Protein AF-A0A260Z438-F1 (afdb_monomer_lite)

Foldseek 3Di:
DDDDPDPPPPPPDPCPVVVVVLVLLVLLLVLLVQLLCCVVVVVDDVQQLLCLLLLLFPDGPVNVVVQDVVLVVLLVVLVVVLVPQDPPVLVVLVVVLVVLVVVLVVLVVPQDDLPPPCPCLVVLVVVCVVVVPVVLVVVVVVLVVVLVVLVVVVVPDDPDDDDDPVVSVVVSVVSVVCVVVCPVSVVVVVVSCVVSVVNVCVVVSCPSVVSVVVSVVSVVPRDPPCVVVVVVSVVSLVVSLVSLLVCLSSLVSLLSRLVSQAQQQPHDGDRNPSSSNRLVSVVCNVVSLVDVVVCVVPPVVVSVVSCVVSVVVVVCSVVSVVVSVVCVCSHNPHPDDSVNSVVVSVVSVVSHDDPVNVVVVVD

InterPro domains:
  IPR003125 Domain of unknown function WSN [PF02206] (15-79)
  IPR003125 Domain of unknown function WSN [SM00453] (14-85)

Organism: NCBI:txid1503980

Structure (mmCIF, N/CA/C/O backbone):
data_AF-A0A260Z438-F1
#
_entry.id   AF-A0A260Z438-F1
#
loop_
_atom_site.group_PDB
_atom_site.id
_atom_site.type_symbol
_atom_site.label_atom_id
_atom_site.label_alt_id
_atom_site.label_comp_id
_atom_site.label_asym_id
_atom_site.label_entity_id
_atom_site.label_seq_id
_atom_site.pdbx_PDB_ins_code
_atom_site.Cartn_x
_atom_site.Cartn_y
_atom_site.Cartn_z
_atom_site.occupancy
_atom_site.B_iso_or_equiv
_atom_site.auth_seq_id
_atom_site.auth_comp_id
_atom_site.auth_asym_id
_atom_site.auth_atom_id
_atom_site.pdbx_PDB_model_num
ATOM 1 N N . MET A 1 1 ? -10.330 61.376 29.802 1.00 36.59 1 MET A N 1
ATOM 2 C CA . MET A 1 1 ? -11.311 60.267 29.749 1.00 36.59 1 MET A CA 1
ATOM 3 C C . MET A 1 1 ? -10.597 58.947 30.017 1.00 36.59 1 MET A C 1
ATOM 5 O O . MET A 1 1 ? -9.784 58.537 29.206 1.00 36.59 1 MET A O 1
ATOM 9 N N . LYS A 1 2 ? -10.836 58.311 31.172 1.00 37.03 2 LYS A N 1
ATOM 10 C CA . LYS A 1 2 ? -10.300 56.981 31.517 1.00 37.03 2 LYS A CA 1
ATOM 11 C C . LYS A 1 2 ? -11.482 56.011 31.579 1.00 37.03 2 LYS A C 1
ATOM 13 O O . LYS A 1 2 ? -12.265 56.057 32.524 1.00 37.03 2 LYS A O 1
ATOM 18 N N . GLN A 1 3 ? -11.647 55.183 30.550 1.00 38.94 3 GLN A N 1
ATOM 19 C CA . GLN A 1 3 ? -12.677 54.145 30.506 1.00 38.94 3 GLN A CA 1
ATOM 20 C C . GLN A 1 3 ? -12.307 53.030 31.498 1.00 38.94 3 GLN A C 1
ATOM 22 O O . GLN A 1 3 ? -11.334 52.303 31.310 1.00 38.94 3 GLN A O 1
ATOM 27 N N . ARG A 1 4 ? -13.072 52.905 32.590 1.00 40.38 4 ARG A N 1
ATOM 28 C CA . ARG A 1 4 ? -13.008 51.748 33.491 1.00 40.38 4 ARG A CA 1
ATOM 29 C C . ARG A 1 4 ? -13.753 50.583 32.840 1.00 40.38 4 ARG A C 1
ATOM 31 O O . ARG A 1 4 ? -14.980 50.557 32.837 1.00 40.38 4 ARG A O 1
ATOM 38 N N . SER A 1 5 ? -13.008 49.602 32.342 1.00 43.97 5 SER A N 1
ATOM 39 C CA . SER A 1 5 ? -13.537 48.271 32.033 1.00 43.97 5 SER A CA 1
ATOM 40 C C . SER A 1 5 ? -13.991 47.597 33.335 1.00 43.97 5 SER A C 1
ATOM 42 O O . SER A 1 5 ? -13.176 47.132 34.133 1.00 43.97 5 SER A O 1
ATOM 44 N N . ARG A 1 6 ? -15.305 47.576 33.589 1.00 46.03 6 ARG A N 1
ATOM 45 C CA . ARG A 1 6 ? -15.911 46.681 34.582 1.00 46.03 6 ARG A CA 1
ATOM 46 C C . ARG A 1 6 ? -15.969 45.284 33.964 1.00 46.03 6 ARG A C 1
ATOM 48 O O . ARG A 1 6 ? -16.905 44.961 33.240 1.00 46.03 6 ARG A O 1
ATOM 55 N N . ARG A 1 7 ? -14.982 44.439 34.272 1.00 43.47 7 ARG A N 1
ATOM 56 C CA . ARG A 1 7 ? -15.131 42.986 34.117 1.00 43.47 7 ARG A CA 1
ATOM 57 C C . ARG A 1 7 ? -16.231 42.522 35.071 1.00 43.47 7 ARG A C 1
ATOM 59 O O . ARG A 1 7 ? -16.011 42.432 36.275 1.00 43.47 7 ARG A O 1
ATOM 66 N N . ILE A 1 8 ? -17.412 42.235 34.532 1.00 45.62 8 ILE A N 1
ATOM 67 C CA . ILE A 1 8 ? -18.439 41.464 35.233 1.00 45.62 8 ILE A CA 1
ATOM 68 C C . ILE A 1 8 ? -17.865 40.056 35.428 1.00 45.62 8 ILE A C 1
ATOM 70 O O . ILE A 1 8 ? -17.784 39.275 34.479 1.00 45.62 8 ILE A O 1
ATOM 74 N N . ARG A 1 9 ? -17.416 39.736 36.647 1.00 43.00 9 ARG A N 1
ATOM 75 C CA . ARG A 1 9 ? -17.180 38.346 37.054 1.00 43.00 9 ARG A CA 1
ATOM 76 C C . ARG A 1 9 ? -18.545 37.663 37.113 1.00 43.00 9 ARG A C 1
ATOM 78 O O . ARG A 1 9 ? -19.358 37.990 37.972 1.00 43.00 9 ARG A O 1
ATOM 85 N N . ARG A 1 10 ? -18.806 36.738 36.189 1.00 43.25 10 ARG A N 1
ATOM 86 C CA . ARG A 1 10 ? -19.895 35.770 36.344 1.00 43.25 10 ARG A CA 1
ATOM 87 C C . ARG A 1 10 ? -19.451 34.798 37.438 1.00 43.25 10 ARG A C 1
ATOM 89 O O . ARG A 1 10 ? -18.628 33.930 37.171 1.00 43.25 10 ARG A O 1
ATOM 96 N N . ASN A 1 11 ? -19.938 34.978 38.663 1.00 48.59 11 ASN A N 1
ATOM 97 C CA . ASN A 1 11 ? -19.876 33.925 39.672 1.00 48.59 11 ASN A CA 1
ATOM 98 C C . ASN A 1 11 ? -20.822 32.816 39.198 1.00 48.59 11 ASN A C 1
ATOM 100 O O . ASN A 1 11 ? -22.033 32.920 39.381 1.00 48.59 11 ASN A O 1
ATOM 104 N N . ALA A 1 12 ? -20.293 31.791 38.527 1.00 50.38 12 ALA A N 1
ATOM 105 C CA . ALA A 1 12 ? -20.995 30.515 38.491 1.00 50.38 12 ALA A CA 1
ATOM 106 C C . ALA A 1 12 ? -21.162 30.073 39.955 1.00 50.38 12 ALA A C 1
ATOM 108 O O . ALA A 1 12 ? -20.198 30.196 40.711 1.00 50.38 12 ALA A O 1
ATOM 109 N N . PRO A 1 13 ? -22.356 29.655 40.398 1.00 58.34 13 PRO A N 1
ATOM 110 C CA . PRO A 1 13 ? -22.528 29.256 41.784 1.00 58.34 13 PRO A CA 1
ATOM 111 C C . PRO A 1 13 ? -21.622 28.049 42.069 1.00 58.34 13 PRO A C 1
ATOM 113 O O . PRO A 1 13 ? -21.517 27.146 41.237 1.00 58.34 13 PRO A O 1
ATOM 116 N N . ASP A 1 14 ? -20.969 28.034 43.236 1.00 63.38 14 ASP A N 1
ATOM 117 C CA . ASP A 1 14 ? -19.954 27.035 43.631 1.00 63.38 14 ASP A CA 1
ATOM 118 C C . ASP A 1 14 ? -20.475 25.576 43.621 1.00 63.38 14 ASP A C 1
ATOM 120 O O . ASP A 1 14 ? -19.714 24.620 43.753 1.00 63.38 14 ASP A O 1
ATOM 124 N N . ASN A 1 15 ? -21.783 25.381 43.428 1.00 76.75 15 ASN A N 1
ATOM 125 C CA . ASN A 1 15 ? -22.466 24.094 43.331 1.00 76.75 15 ASN A CA 1
ATOM 126 C C . ASN A 1 15 ? -22.802 23.645 41.893 1.00 76.75 15 ASN A C 1
ATOM 128 O O . ASN A 1 15 ? -23.333 22.550 41.724 1.00 76.75 15 ASN A O 1
ATOM 132 N N . LEU A 1 16 ? -22.514 24.438 40.854 1.00 83.69 16 LEU A N 1
ATOM 133 C CA . LEU A 1 16 ? -22.858 24.070 39.475 1.00 83.69 16 LEU A CA 1
ATOM 134 C C . LEU A 1 16 ? -22.144 22.786 39.038 1.00 83.69 16 LEU A C 1
ATOM 136 O O . LEU A 1 16 ? -22.764 21.914 38.433 1.00 83.69 16 LEU A O 1
ATOM 140 N N . GLN A 1 17 ? -20.864 22.646 39.394 1.00 83.75 17 GLN A N 1
ATOM 141 C CA . GLN A 1 17 ? -20.086 21.451 39.074 1.00 83.75 17 GLN A CA 1
ATOM 142 C C . GLN A 1 17 ? -20.661 20.209 39.762 1.00 83.75 17 GLN A C 1
ATOM 144 O O . GLN A 1 17 ? -20.855 19.187 39.118 1.00 83.75 17 GLN A O 1
ATOM 149 N N . SER A 1 18 ? -21.026 20.308 41.044 1.00 82.88 18 SER A N 1
ATOM 150 C CA . SER A 1 18 ? -21.587 19.167 41.776 1.00 82.88 18 SER A CA 1
ATOM 151 C C . SER A 1 18 ? -22.979 18.769 41.277 1.00 82.88 18 SER A C 1
ATOM 153 O O . SER A 1 18 ? -23.313 17.584 41.260 1.00 82.88 18 SER A O 1
ATOM 155 N N . LEU A 1 19 ? -23.791 19.731 40.828 1.00 85.06 19 LEU A N 1
ATOM 156 C CA . LEU A 1 19 ? -25.063 19.456 40.157 1.00 85.06 19 LEU A CA 1
ATOM 157 C C . LEU A 1 19 ? -24.854 18.782 38.797 1.00 85.06 19 LEU A C 1
ATOM 159 O O . LEU A 1 19 ? -25.579 17.841 38.465 1.00 85.06 19 LEU A O 1
ATOM 163 N N . LEU A 1 20 ? -23.857 19.230 38.031 1.00 87.50 20 LEU A N 1
ATOM 164 C CA . LEU A 1 20 ? -23.494 18.630 36.752 1.00 87.50 20 LEU A CA 1
ATOM 165 C C . LEU A 1 20 ? -23.012 17.186 36.937 1.00 87.50 20 LEU A C 1
ATOM 167 O O . LEU A 1 20 ? -23.539 16.285 36.290 1.00 87.50 20 LEU A O 1
ATOM 171 N N . ASP A 1 21 ? -22.092 16.950 37.872 1.00 85.44 21 ASP A N 1
ATOM 172 C CA . ASP A 1 21 ? -21.537 15.624 38.161 1.00 85.44 21 ASP A CA 1
ATOM 173 C C . ASP A 1 21 ? -22.636 14.637 38.585 1.00 85.44 21 ASP A C 1
ATOM 175 O O . ASP A 1 21 ? -22.705 13.515 38.075 1.00 85.44 21 ASP A O 1
ATOM 179 N N . ARG A 1 22 ? -23.566 15.076 39.448 1.00 85.62 22 ARG A N 1
ATOM 180 C CA . ARG A 1 22 ? -24.738 14.277 39.849 1.00 85.62 22 ARG A CA 1
ATOM 181 C C . ARG A 1 22 ? -25.675 13.988 38.683 1.00 85.62 22 ARG A C 1
ATOM 183 O O . ARG A 1 22 ? -26.178 12.873 38.573 1.00 85.62 22 ARG A O 1
ATOM 190 N N . SER A 1 23 ? -25.902 14.964 37.807 1.00 87.81 23 SER A N 1
ATOM 191 C CA . SER A 1 23 ? -26.748 14.782 36.622 1.00 87.81 23 SER A CA 1
ATOM 192 C C . SER A 1 23 ? -26.128 13.779 35.644 1.00 87.81 23 SER A C 1
ATOM 194 O O . SER A 1 23 ? -26.830 12.916 35.122 1.00 87.81 23 SER A O 1
ATOM 196 N N . ILE A 1 24 ? -24.804 13.827 35.457 1.00 88.25 24 ILE A N 1
ATOM 197 C CA . ILE A 1 24 ? -24.048 12.870 34.634 1.00 88.25 24 ILE A CA 1
ATOM 198 C C . ILE A 1 24 ? -24.103 11.457 35.237 1.00 88.25 24 ILE A C 1
ATOM 200 O O . ILE A 1 24 ? -24.271 10.483 34.504 1.00 88.25 24 ILE A O 1
ATOM 204 N N . ALA A 1 25 ? -23.969 11.323 36.560 1.00 89.44 25 ALA A N 1
ATOM 205 C CA . ALA A 1 25 ? -24.129 10.042 37.254 1.00 89.44 25 ALA A CA 1
ATOM 206 C C . ALA A 1 25 ? -25.551 9.480 37.089 1.00 89.44 25 ALA A C 1
ATOM 208 O O . ALA A 1 25 ? -25.732 8.323 36.716 1.00 89.44 25 ALA A O 1
ATOM 209 N N . PHE A 1 26 ? -26.575 10.316 37.271 1.00 89.25 26 PHE A N 1
ATOM 210 C CA . PHE A 1 26 ? -27.967 9.905 37.100 1.00 89.25 26 PHE A CA 1
ATOM 211 C C . PHE A 1 26 ? -28.276 9.473 35.660 1.00 89.25 26 PHE A C 1
ATOM 213 O O . PHE A 1 26 ? -28.941 8.458 35.446 1.00 89.25 26 PHE A O 1
ATOM 220 N N . ALA A 1 27 ? -27.738 10.187 34.667 1.00 90.25 27 ALA A N 1
ATOM 221 C CA . ALA A 1 27 ? -27.847 9.807 33.264 1.00 90.25 27 ALA A CA 1
ATOM 222 C C . ALA A 1 27 ? -27.220 8.429 32.998 1.00 90.25 27 ALA A C 1
ATOM 224 O O . ALA A 1 27 ? -27.856 7.592 32.354 1.00 90.25 27 ALA A O 1
ATOM 225 N N . ARG A 1 28 ? -26.022 8.150 33.533 1.00 93.00 28 ARG A N 1
ATOM 226 C CA . ARG A 1 28 ? -25.383 6.826 33.422 1.00 93.00 28 ARG A CA 1
ATOM 227 C C . ARG A 1 28 ? -26.231 5.729 34.065 1.00 93.00 28 ARG A C 1
ATOM 229 O O . ARG A 1 28 ? -26.414 4.683 33.449 1.00 93.00 28 ARG A O 1
ATOM 236 N N . ILE A 1 29 ? -26.829 5.986 35.230 1.00 93.00 29 ILE A N 1
ATOM 237 C CA . ILE A 1 29 ? -27.741 5.041 35.896 1.00 93.00 29 ILE A CA 1
ATOM 238 C C . ILE A 1 29 ? -28.975 4.740 35.034 1.00 93.00 29 ILE A C 1
ATOM 240 O O . ILE A 1 29 ? -29.276 3.569 34.803 1.00 93.00 29 ILE A O 1
ATOM 244 N N . ILE A 1 30 ? -29.669 5.765 34.522 1.00 92.12 30 ILE A N 1
ATOM 245 C CA . ILE A 1 30 ? -30.842 5.576 33.647 1.00 92.12 30 ILE A CA 1
ATOM 246 C C . ILE A 1 30 ? -30.464 4.771 32.401 1.00 92.12 30 ILE A C 1
ATOM 248 O O . ILE A 1 30 ? -31.185 3.850 32.019 1.00 92.12 30 ILE A O 1
ATOM 252 N N . ASN A 1 31 ? -29.320 5.076 31.789 1.00 93.25 31 ASN A N 1
ATOM 253 C CA . ASN A 1 31 ? -28.844 4.343 30.619 1.00 93.25 31 ASN A CA 1
ATOM 254 C C . ASN A 1 31 ? -28.464 2.896 30.955 1.00 93.25 31 ASN A C 1
ATOM 256 O O . ASN A 1 31 ? -28.747 2.008 30.159 1.00 93.25 31 ASN A O 1
ATOM 260 N N . GLY A 1 32 ? -27.915 2.627 32.143 1.00 93.62 32 GLY A N 1
ATOM 261 C CA . GLY A 1 32 ? -27.684 1.264 32.629 1.00 93.62 32 GLY A CA 1
ATOM 262 C C . GLY A 1 32 ? -28.979 0.462 32.770 1.00 93.62 32 GLY A C 1
ATOM 263 O O . GLY A 1 32 ? -29.038 -0.692 32.348 1.00 93.62 32 GLY A O 1
ATOM 264 N N . VAL A 1 33 ? -30.040 1.088 33.291 1.00 93.69 33 VAL A N 1
ATOM 265 C CA . VAL A 1 33 ? -31.380 0.480 33.367 1.00 93.69 33 VAL A CA 1
ATOM 266 C C . VAL A 1 33 ? -31.954 0.223 31.979 1.00 93.69 33 VAL A C 1
ATOM 268 O O . VAL A 1 33 ? -32.439 -0.878 31.725 1.00 93.69 33 VAL A O 1
ATOM 271 N N . SER A 1 34 ? -31.879 1.208 31.080 1.00 94.06 34 SER A N 1
ATOM 272 C CA . SER A 1 34 ? -32.363 1.077 29.701 1.00 94.06 34 SER A CA 1
ATOM 273 C C . SER A 1 34 ? -31.650 -0.056 28.969 1.00 94.06 34 SER A C 1
ATOM 275 O O . SER A 1 34 ? -32.306 -0.925 28.398 1.00 94.06 34 SER A O 1
ATOM 277 N N . LEU A 1 35 ? -30.318 -0.091 29.0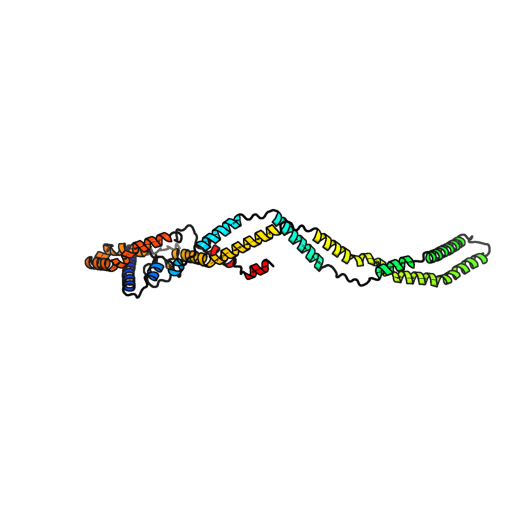50 1.00 94.69 35 LEU A N 1
ATOM 278 C CA . LEU A 1 35 ? -29.499 -1.112 28.412 1.00 94.69 35 LEU A CA 1
ATOM 279 C C . LEU A 1 35 ? -29.840 -2.505 28.946 1.00 94.69 35 LEU A C 1
ATOM 281 O O . LEU A 1 35 ? -30.078 -3.418 28.162 1.00 94.69 35 LEU A O 1
ATOM 285 N N . GLN A 1 36 ? -29.938 -2.677 30.267 1.00 93.81 36 GLN A N 1
ATOM 286 C CA . GLN A 1 36 ? -30.303 -3.978 30.817 1.00 93.81 36 GLN A CA 1
ATOM 287 C C . GLN A 1 36 ? -31.728 -4.397 30.437 1.00 93.81 36 GLN A C 1
ATOM 289 O O . GLN A 1 36 ? -31.943 -5.552 30.080 1.00 93.81 36 GLN A O 1
ATOM 294 N N . SER A 1 37 ? -32.695 -3.481 30.513 1.00 93.50 37 SER A N 1
ATOM 295 C CA . SER A 1 37 ? -34.079 -3.752 30.112 1.00 93.50 37 SER A CA 1
ATOM 296 C C . SER A 1 37 ? -34.148 -4.192 28.648 1.00 93.50 37 SER A C 1
ATOM 298 O O . SER A 1 37 ? -34.792 -5.188 28.328 1.00 93.50 37 SER A O 1
ATOM 300 N N . GLY A 1 38 ? -33.413 -3.505 27.770 1.00 93.69 38 GLY A N 1
ATOM 301 C CA . GLY A 1 38 ? -33.328 -3.841 26.355 1.00 93.69 38 GLY A CA 1
ATOM 302 C C . GLY A 1 38 ? -32.681 -5.200 26.089 1.00 93.69 38 GLY A C 1
ATOM 303 O O . GLY A 1 38 ? -33.182 -5.966 25.267 1.00 93.69 38 GLY A O 1
ATOM 304 N N . LEU A 1 39 ? -31.608 -5.532 26.815 1.00 93.19 39 LEU A N 1
ATOM 305 C CA . LEU A 1 39 ? -30.931 -6.829 26.707 1.00 93.19 39 LEU A CA 1
ATOM 306 C C . LEU A 1 39 ? -31.813 -7.980 27.215 1.00 93.19 39 LEU A C 1
ATOM 308 O O . LEU A 1 39 ? -31.944 -8.994 26.537 1.00 93.19 39 LEU A O 1
ATOM 312 N N . LEU A 1 40 ? -32.449 -7.825 28.382 1.00 91.62 40 LEU A N 1
ATOM 313 C CA . LEU A 1 40 ? -33.338 -8.845 28.954 1.00 91.62 40 LEU A CA 1
ATOM 314 C C . LEU A 1 40 ? -34.624 -9.018 28.138 1.00 91.62 40 LEU A C 1
ATOM 316 O O . LEU A 1 40 ? -35.132 -10.129 28.021 1.00 91.62 40 LEU A O 1
ATOM 320 N N . GLY A 1 41 ? -35.144 -7.927 27.573 1.00 91.00 41 GLY A N 1
ATOM 321 C CA . GLY A 1 41 ? -36.317 -7.935 26.704 1.00 91.00 41 GLY A CA 1
ATOM 322 C C . GLY A 1 41 ? -36.031 -8.375 25.266 1.00 91.00 41 GLY A C 1
ATOM 323 O O . GLY A 1 41 ? -36.964 -8.463 24.474 1.00 91.00 41 GLY A O 1
ATOM 324 N N . GLY A 1 42 ? -34.765 -8.614 24.903 1.00 89.88 42 GLY A N 1
ATOM 325 C CA . GLY A 1 42 ? -34.353 -9.017 23.555 1.00 89.88 42 GLY A CA 1
ATOM 326 C C . GLY A 1 42 ? -34.474 -7.924 22.486 1.00 89.88 42 GLY A C 1
ATOM 327 O O . GLY A 1 42 ? -34.237 -8.194 21.311 1.00 89.88 42 GLY A O 1
ATOM 328 N N . THR A 1 43 ? -34.817 -6.688 22.861 1.00 93.38 43 THR A N 1
ATOM 329 C CA . THR A 1 43 ? -34.870 -5.556 21.921 1.00 93.38 43 THR A CA 1
ATOM 330 C C . THR A 1 43 ? -33.477 -5.038 21.577 1.00 93.38 43 THR A C 1
ATOM 332 O O . THR A 1 43 ? -33.312 -4.359 20.569 1.00 93.38 43 THR A O 1
ATOM 335 N N . HIS A 1 44 ? -32.476 -5.339 22.410 1.00 93.06 44 HIS A N 1
ATOM 336 C CA . HIS A 1 44 ? -31.073 -4.991 22.199 1.00 93.06 44 HIS A CA 1
ATOM 337 C C . HIS A 1 44 ? -30.249 -6.272 22.060 1.00 93.06 44 HIS A C 1
ATOM 339 O O . HIS A 1 44 ? -30.359 -7.186 22.877 1.00 93.06 44 HIS A O 1
ATOM 345 N N . LYS A 1 45 ? -29.387 -6.329 21.044 1.00 93.06 45 LYS A N 1
ATOM 346 C CA . LYS A 1 45 ? -28.437 -7.432 20.862 1.00 93.06 45 LYS A CA 1
ATOM 347 C C . LYS A 1 45 ? -27.196 -7.204 21.721 1.00 93.06 45 LYS A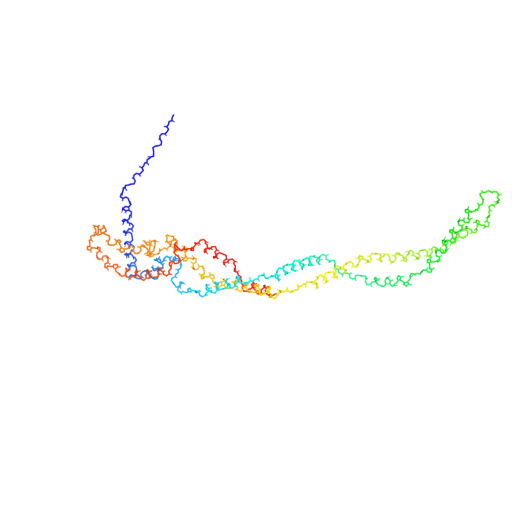 C 1
ATOM 349 O O . LYS A 1 45 ? -26.644 -6.102 21.731 1.00 93.06 45 LYS A O 1
ATOM 354 N N . ILE A 1 46 ? -26.731 -8.246 22.411 1.00 91.31 46 ILE A N 1
ATOM 355 C CA . ILE A 1 46 ? -25.547 -8.152 23.276 1.00 91.31 46 ILE A CA 1
ATOM 356 C C . ILE A 1 46 ? -24.289 -7.809 22.474 1.00 91.31 46 ILE A C 1
ATOM 358 O O . ILE A 1 46 ? -23.446 -7.059 22.956 1.00 91.31 46 ILE A O 1
ATOM 362 N N . GLU A 1 47 ? -24.187 -8.280 21.230 1.00 91.69 47 GLU A N 1
ATOM 363 C CA . GLU A 1 47 ? -23.052 -7.998 20.350 1.00 91.69 47 GLU A CA 1
ATOM 364 C C . GLU A 1 47 ? -22.949 -6.504 20.031 1.00 91.69 47 GLU A C 1
ATOM 366 O O . GLU A 1 47 ? -21.849 -5.957 20.038 1.00 91.69 47 GLU A O 1
ATOM 371 N N . VAL A 1 48 ? -24.090 -5.836 19.815 1.00 93.38 48 VAL A N 1
ATOM 372 C CA . VAL A 1 48 ? -24.153 -4.387 19.556 1.00 93.38 48 VAL A CA 1
ATOM 373 C C . VAL A 1 48 ? -23.770 -3.611 20.815 1.00 93.38 48 VAL A C 1
ATOM 375 O O . VAL A 1 48 ? -22.938 -2.710 20.756 1.00 93.38 48 VAL A O 1
ATOM 378 N N . ALA A 1 49 ? -24.292 -4.013 21.978 1.00 93.62 49 ALA A N 1
ATOM 379 C CA . ALA A 1 49 ? -23.926 -3.394 23.250 1.00 93.62 49 ALA A CA 1
ATOM 380 C C . ALA A 1 49 ? -22.420 -3.505 23.537 1.00 93.62 49 ALA A C 1
ATOM 382 O O . ALA A 1 49 ? -21.782 -2.518 23.896 1.00 93.62 49 ALA A O 1
ATOM 383 N N . VAL A 1 50 ? -21.829 -4.687 23.339 1.00 93.44 50 VAL A N 1
ATOM 384 C CA . VAL A 1 50 ? -20.387 -4.906 23.524 1.00 93.44 50 VAL A CA 1
ATOM 385 C C . VAL A 1 50 ? -19.574 -4.093 22.512 1.00 93.44 50 VAL A C 1
ATOM 387 O O . VAL A 1 50 ? -18.616 -3.434 22.906 1.00 93.44 50 VAL A O 1
ATOM 390 N N . GLN A 1 51 ? -19.967 -4.075 21.236 1.00 93.56 51 GLN A N 1
ATOM 391 C CA . GLN A 1 51 ? -19.319 -3.278 20.187 1.00 93.56 51 GLN A CA 1
ATOM 392 C C . GLN A 1 51 ? -19.280 -1.781 20.535 1.00 93.56 51 GLN A C 1
ATOM 394 O O . GLN A 1 51 ? -18.241 -1.128 20.385 1.00 93.56 51 GLN A O 1
ATOM 399 N N . GLU A 1 52 ? -20.396 -1.231 21.015 1.00 94.62 52 GLU A N 1
ATOM 400 C CA . GLU A 1 52 ? -20.485 0.175 21.405 1.00 94.62 52 GLU A CA 1
ATOM 401 C C . GLU A 1 52 ? -19.692 0.471 22.681 1.00 94.62 52 GLU A C 1
ATOM 403 O O . GLU A 1 52 ? -18.969 1.469 22.731 1.00 94.62 52 GLU A O 1
ATOM 408 N N . LEU A 1 53 ? -19.759 -0.399 23.697 1.00 94.00 53 LEU A N 1
ATOM 409 C CA . LEU A 1 53 ? -18.957 -0.258 24.918 1.00 94.00 53 LEU A CA 1
ATOM 410 C C . LEU A 1 53 ? -17.453 -0.285 24.619 1.00 94.00 53 LEU A C 1
ATOM 412 O O . LEU A 1 53 ? -16.696 0.478 25.220 1.00 94.00 53 LEU A O 1
ATOM 416 N N . LEU A 1 54 ? -17.022 -1.114 23.666 1.00 93.31 54 LEU A N 1
ATOM 417 C CA . LEU A 1 54 ? -15.637 -1.196 23.197 1.00 93.31 54 LEU A CA 1
ATOM 418 C C . LEU A 1 54 ? -15.257 -0.087 22.203 1.00 93.31 54 LEU A C 1
ATOM 420 O O . LEU A 1 54 ? -14.112 -0.038 21.752 1.00 93.31 54 LEU A O 1
ATOM 424 N N . ASN A 1 55 ? -16.170 0.828 21.874 1.00 93.50 55 ASN A N 1
ATOM 425 C CA . ASN A 1 55 ? -15.928 1.938 20.954 1.00 93.50 55 ASN A CA 1
ATOM 426 C C . ASN A 1 55 ? -15.402 1.477 19.577 1.00 93.50 55 ASN A C 1
ATOM 428 O O . ASN A 1 55 ? -14.452 2.054 19.044 1.00 93.50 55 ASN A O 1
ATOM 432 N N . PHE A 1 56 ? -16.006 0.445 18.979 1.00 92.88 56 PHE A N 1
ATOM 433 C CA . PHE A 1 56 ? -15.650 -0.035 17.627 1.00 92.88 56 PHE A CA 1
ATOM 434 C C . PHE A 1 56 ? -16.298 0.773 16.492 1.00 92.88 56 PHE A C 1
ATOM 436 O O . PHE A 1 56 ? -15.882 0.697 15.336 1.00 92.88 56 PHE A O 1
ATOM 443 N N . GLY A 1 57 ? -17.315 1.574 16.809 1.00 91.50 57 GLY A N 1
ATOM 444 C CA . GLY A 1 57 ? -17.973 2.453 15.849 1.00 91.50 57 GLY A CA 1
ATOM 445 C C . GLY A 1 57 ? -18.724 1.653 14.809 1.00 91.50 57 GLY A C 1
ATOM 446 O O . GLY A 1 57 ? -19.545 0.811 15.153 1.00 91.50 57 GLY A O 1
ATOM 447 N N . SER A 1 58 ? -18.428 1.903 13.536 1.00 91.12 58 SER A N 1
ATOM 448 C CA . SER A 1 58 ? -19.077 1.205 12.428 1.00 91.12 58 SER A CA 1
ATOM 449 C C . SER A 1 58 ? -18.559 -0.219 12.194 1.00 91.12 58 SER A C 1
ATOM 451 O O . SER A 1 58 ? -19.068 -0.884 11.296 1.00 91.12 58 SER A O 1
ATOM 453 N N . ILE A 1 59 ? -17.544 -0.684 12.932 1.00 92.44 59 ILE A N 1
ATOM 454 C CA . ILE A 1 59 ? -17.010 -2.046 12.790 1.00 92.44 59 ILE A CA 1
ATOM 455 C C . ILE A 1 59 ? -17.842 -3.011 13.621 1.00 92.44 59 ILE A C 1
ATOM 457 O O . ILE A 1 59 ? -17.937 -2.860 14.840 1.00 92.44 59 ILE A O 1
ATOM 461 N N . LYS A 1 60 ? -18.391 -4.036 12.970 1.00 91.56 60 LYS A N 1
ATOM 462 C CA . LYS A 1 60 ? -19.184 -5.069 13.632 1.00 91.56 60 LYS A CA 1
ATOM 463 C C . LYS A 1 60 ? -18.299 -6.137 14.263 1.00 91.56 60 LYS A C 1
ATOM 465 O O . LYS A 1 60 ? -17.236 -6.474 13.748 1.00 91.56 60 LYS A O 1
ATOM 470 N N . LEU A 1 61 ? -18.782 -6.753 15.340 1.00 89.19 61 LEU A N 1
ATOM 471 C CA . LEU A 1 61 ? -18.067 -7.836 16.027 1.00 89.19 61 LEU A CA 1
ATOM 472 C C . LEU A 1 61 ? -17.648 -8.999 15.093 1.00 89.19 61 LEU A C 1
ATOM 474 O O . LEU A 1 61 ? -16.504 -9.437 15.196 1.00 89.19 61 LEU A O 1
ATOM 478 N N . PRO A 1 62 ? -18.488 -9.466 14.141 1.00 90.44 62 PRO A N 1
ATOM 479 C CA . PRO A 1 62 ? -18.081 -10.495 13.182 1.00 90.44 62 PRO A CA 1
ATOM 480 C C . PRO A 1 62 ? -16.938 -10.071 12.251 1.00 90.44 62 PRO A C 1
ATOM 482 O O . PRO A 1 62 ? -16.143 -10.920 11.865 1.00 90.44 62 PRO A O 1
ATOM 485 N N . GLU A 1 63 ? -16.820 -8.781 11.915 1.00 91.69 63 GLU A N 1
ATOM 486 C CA . GLU A 1 63 ? -15.689 -8.271 11.123 1.00 91.69 63 GLU A CA 1
ATOM 487 C C . GLU A 1 63 ? -14.385 -8.392 11.921 1.00 91.69 63 GLU A C 1
ATOM 489 O O . GLU A 1 63 ? -13.379 -8.847 11.388 1.00 91.69 63 GLU A O 1
ATOM 494 N N . VAL A 1 64 ? -14.422 -8.072 13.220 1.00 90.25 64 VAL A N 1
ATOM 495 C CA . VAL A 1 64 ? -13.265 -8.223 14.119 1.00 90.25 64 VAL A CA 1
ATOM 496 C C . VAL A 1 64 ? -12.870 -9.692 14.278 1.00 90.25 64 VAL A C 1
ATOM 498 O O . VAL A 1 64 ? -11.687 -10.013 14.279 1.00 90.25 64 VAL A O 1
ATOM 501 N N . VAL A 1 65 ? -13.848 -10.597 14.385 1.00 89.12 65 VAL A N 1
ATOM 502 C CA . VAL A 1 65 ? -13.596 -12.049 14.451 1.00 89.12 65 VAL A CA 1
ATOM 503 C C . VAL A 1 65 ? -13.012 -12.577 13.138 1.00 89.12 65 VAL A C 1
ATOM 505 O O . VAL A 1 65 ? -12.155 -13.454 13.161 1.00 89.12 65 VAL A O 1
ATOM 508 N N . GLY A 1 66 ? -13.453 -12.039 12.000 1.00 91.19 66 GLY A N 1
ATOM 509 C CA . GLY A 1 66 ? -12.957 -12.394 10.669 1.00 91.19 66 GLY A CA 1
ATOM 510 C C . GLY A 1 66 ? -11.629 -11.738 10.282 1.00 91.19 66 GLY A C 1
ATOM 511 O O . GLY A 1 66 ? -11.194 -11.906 9.144 1.00 91.19 66 GLY A O 1
ATOM 512 N N . PHE A 1 67 ? -10.996 -10.985 11.185 1.00 91.31 67 PHE A N 1
ATOM 513 C CA . PHE A 1 67 ? -9.749 -10.282 10.911 1.00 91.31 67 PHE A CA 1
ATOM 514 C C . PHE A 1 67 ? -8.603 -11.254 10.584 1.00 91.31 67 PHE A C 1
ATOM 516 O O . PHE A 1 67 ? -8.282 -12.156 11.360 1.00 91.31 67 PHE A O 1
ATOM 523 N N . LYS A 1 68 ? -7.944 -11.033 9.444 1.00 93.50 68 LYS A N 1
ATOM 524 C CA . LYS A 1 68 ? -6.868 -11.886 8.923 1.00 93.50 68 LYS A CA 1
ATOM 525 C C . LYS A 1 68 ? -5.495 -11.327 9.284 1.00 93.50 68 LYS A C 1
ATOM 527 O O . LYS A 1 68 ? -4.868 -10.595 8.518 1.00 93.50 68 LYS A O 1
ATOM 532 N N . ALA A 1 69 ? -5.028 -11.647 10.488 1.00 89.44 69 ALA A N 1
ATOM 533 C CA . ALA A 1 69 ? -3.737 -11.167 10.987 1.00 89.44 69 ALA A CA 1
ATOM 534 C C . ALA A 1 69 ? -2.548 -11.607 10.110 1.00 89.44 69 ALA A C 1
ATOM 536 O O . ALA A 1 69 ? -1.574 -10.867 9.974 1.00 89.44 69 ALA A O 1
ATOM 537 N N . ASP A 1 70 ? -2.658 -12.772 9.473 1.00 92.75 70 ASP A N 1
ATOM 538 C CA . ASP A 1 70 ? -1.679 -13.338 8.546 1.00 92.75 70 ASP A CA 1
ATOM 539 C C . ASP A 1 70 ? -1.359 -12.398 7.378 1.00 92.75 70 ASP A C 1
ATOM 541 O O . ASP A 1 70 ? -0.192 -12.266 7.014 1.00 92.75 70 ASP A O 1
ATOM 545 N N . LYS A 1 71 ? -2.341 -11.656 6.859 1.00 91.31 71 LYS A N 1
ATOM 546 C CA . LYS A 1 71 ? -2.117 -10.668 5.793 1.00 91.31 71 LYS A CA 1
ATOM 547 C C . LYS A 1 71 ? -1.277 -9.474 6.249 1.00 91.31 71 LYS A C 1
ATOM 549 O O . LYS A 1 71 ? -0.413 -8.995 5.512 1.00 91.31 71 LYS A O 1
ATOM 554 N N . ILE A 1 72 ? -1.478 -8.996 7.478 1.00 89.50 72 ILE A N 1
ATOM 555 C CA . ILE A 1 72 ? -0.647 -7.922 8.047 1.00 89.50 72 ILE A CA 1
ATOM 556 C C . ILE A 1 72 ? 0.774 -8.431 8.304 1.00 89.50 72 ILE A C 1
ATOM 558 O O . ILE A 1 72 ? 1.744 -7.738 8.000 1.00 89.50 72 ILE A O 1
ATOM 562 N N . THR A 1 73 ? 0.915 -9.660 8.807 1.00 90.81 73 THR A N 1
ATOM 563 C CA . THR A 1 73 ? 2.222 -10.303 8.995 1.00 90.81 73 THR A CA 1
ATOM 564 C C . THR A 1 73 ? 2.949 -10.523 7.666 1.00 90.81 73 THR A C 1
ATOM 566 O O . THR A 1 73 ? 4.155 -10.273 7.586 1.00 90.81 73 THR A O 1
ATOM 569 N N . ALA A 1 74 ? 2.234 -10.936 6.618 1.00 91.69 74 ALA A N 1
ATOM 570 C CA . ALA A 1 74 ? 2.775 -11.092 5.273 1.00 91.69 74 ALA A CA 1
ATOM 571 C C . ALA A 1 74 ? 3.274 -9.752 4.724 1.00 91.69 74 ALA A C 1
ATOM 573 O O . ALA A 1 74 ? 4.413 -9.672 4.269 1.00 91.69 74 ALA A O 1
ATOM 574 N N . LEU A 1 75 ? 2.484 -8.681 4.860 1.00 89.19 75 LEU A N 1
ATOM 575 C CA . LEU A 1 75 ? 2.886 -7.338 4.442 1.00 89.19 75 LEU A CA 1
ATOM 576 C C . LEU A 1 75 ? 4.115 -6.833 5.206 1.00 89.19 75 LEU A C 1
ATOM 578 O O . LEU A 1 75 ? 5.068 -6.358 4.593 1.00 89.19 75 LEU A O 1
ATOM 582 N N . ALA A 1 76 ? 4.140 -6.973 6.532 1.00 88.19 76 ALA A N 1
ATOM 583 C CA . ALA A 1 76 ? 5.295 -6.577 7.337 1.00 88.19 76 ALA A CA 1
ATOM 584 C C . ALA A 1 76 ? 6.567 -7.349 6.932 1.00 88.19 76 ALA A C 1
ATOM 586 O O . ALA A 1 76 ? 7.659 -6.773 6.853 1.00 88.19 76 ALA A O 1
ATOM 587 N N . SER A 1 77 ? 6.423 -8.642 6.631 1.00 89.88 77 SER A N 1
ATOM 588 C CA . SER A 1 77 ? 7.515 -9.492 6.147 1.00 89.88 77 SER A CA 1
ATOM 589 C C . SER A 1 77 ? 7.990 -9.066 4.758 1.00 89.88 77 SER A C 1
ATOM 591 O O . SER A 1 77 ? 9.195 -8.924 4.554 1.00 89.88 77 SER A O 1
ATOM 593 N N . ALA A 1 78 ? 7.063 -8.786 3.837 1.00 87.44 78 ALA A N 1
ATOM 594 C CA . ALA A 1 78 ? 7.361 -8.313 2.488 1.00 87.44 78 ALA A CA 1
ATOM 595 C C . ALA A 1 78 ? 8.084 -6.957 2.514 1.00 87.44 78 ALA A C 1
ATOM 597 O O . ALA A 1 78 ? 9.129 -6.819 1.888 1.00 87.44 78 ALA A O 1
ATOM 598 N N . LEU A 1 79 ? 7.621 -5.992 3.318 1.00 85.00 79 LEU A N 1
ATOM 599 C CA . LEU A 1 79 ? 8.290 -4.694 3.504 1.00 85.00 79 LEU A CA 1
ATOM 600 C C . LEU A 1 79 ? 9.708 -4.849 4.079 1.00 85.00 79 LEU A C 1
ATOM 602 O O . LEU A 1 79 ? 10.652 -4.191 3.636 1.00 85.00 79 LEU A O 1
ATOM 606 N N . THR A 1 80 ? 9.880 -5.743 5.056 1.00 84.50 80 THR A N 1
ATOM 607 C CA . THR A 1 80 ? 11.194 -6.024 5.660 1.00 84.50 80 THR A CA 1
ATOM 608 C C . THR A 1 80 ? 12.136 -6.713 4.673 1.00 84.50 80 THR A C 1
ATOM 610 O O . THR A 1 80 ? 13.341 -6.448 4.680 1.00 84.50 80 THR A O 1
ATOM 613 N N . GLY A 1 81 ? 11.598 -7.589 3.823 1.00 82.38 81 GLY A N 1
ATOM 614 C CA . GLY A 1 81 ? 12.318 -8.218 2.721 1.00 82.38 81 GLY A CA 1
ATOM 615 C C . GLY A 1 81 ? 12.742 -7.197 1.671 1.00 82.38 81 GLY A C 1
ATOM 616 O O . GLY A 1 81 ? 13.921 -7.134 1.335 1.00 82.38 81 GLY A O 1
ATOM 617 N N . PHE A 1 82 ? 11.821 -6.328 1.250 1.00 79.69 82 PHE A N 1
ATOM 618 C CA . PHE A 1 82 ? 12.065 -5.306 0.234 1.00 79.69 82 PHE A CA 1
ATOM 619 C C . PHE A 1 82 ? 13.158 -4.310 0.647 1.00 79.69 82 PHE A C 1
ATOM 621 O O . PHE A 1 82 ? 13.988 -3.920 -0.165 1.00 79.69 82 PHE A O 1
ATOM 628 N N . LYS A 1 83 ? 13.268 -3.973 1.940 1.00 73.12 83 LYS A N 1
ATOM 629 C CA . LYS A 1 83 ? 14.366 -3.133 2.462 1.00 73.12 83 LYS A CA 1
ATOM 630 C C . LYS A 1 83 ? 15.768 -3.708 2.187 1.00 73.12 83 LYS A C 1
ATOM 632 O O . LYS A 1 83 ? 16.754 -2.975 2.230 1.00 73.12 83 LYS A O 1
ATOM 637 N N . LYS A 1 84 ? 15.883 -5.021 1.969 1.00 70.12 84 LYS A N 1
ATOM 638 C CA . LYS A 1 84 ? 17.158 -5.699 1.689 1.00 70.12 84 LYS A CA 1
ATOM 639 C C . LYS A 1 84 ? 17.523 -5.688 0.206 1.00 70.12 84 LYS A C 1
ATOM 641 O O . LYS A 1 84 ? 18.648 -6.068 -0.115 1.00 70.12 84 LYS A O 1
ATOM 646 N N . VAL A 1 85 ? 16.609 -5.267 -0.668 1.00 68.75 85 VAL A N 1
ATOM 647 C CA . VAL A 1 85 ? 16.868 -5.112 -2.099 1.00 68.75 85 VAL A CA 1
ATOM 648 C C . VAL A 1 85 ? 17.878 -3.990 -2.267 1.00 68.75 85 VAL A C 1
ATOM 650 O O . VAL A 1 85 ? 17.623 -2.839 -1.917 1.00 68.75 85 VAL A O 1
ATOM 653 N N . LYS A 1 86 ? 19.073 -4.346 -2.735 1.00 62.72 86 LYS A N 1
ATOM 654 C CA . LYS A 1 86 ? 20.123 -3.382 -3.045 1.00 62.72 86 LYS A CA 1
ATOM 655 C C . LYS A 1 86 ? 20.031 -3.047 -4.523 1.00 62.72 86 LYS A C 1
ATOM 657 O O . LYS A 1 86 ? 20.174 -3.931 -5.360 1.00 62.72 86 LYS A O 1
ATOM 662 N N . THR A 1 87 ? 19.872 -1.771 -4.838 1.00 61.28 87 THR A N 1
ATOM 663 C CA . THR A 1 87 ? 20.206 -1.250 -6.162 1.00 61.28 87 THR A CA 1
ATOM 664 C C . THR A 1 87 ? 21.731 -1.236 -6.263 1.00 61.28 87 THR A C 1
ATOM 666 O O . THR A 1 87 ? 22.390 -0.362 -5.700 1.00 61.28 87 THR A O 1
ATOM 669 N N . GLY A 1 88 ? 22.311 -2.281 -6.854 1.00 62.72 88 GLY A N 1
ATOM 670 C CA . GLY A 1 88 ? 23.741 -2.310 -7.163 1.00 62.72 88 GLY A CA 1
ATOM 671 C C . GLY A 1 88 ? 24.088 -1.325 -8.283 1.00 62.72 88 GLY A C 1
ATOM 672 O O . GLY A 1 88 ? 23.193 -0.814 -8.955 1.00 62.72 88 GLY A O 1
ATOM 673 N N . ASN A 1 89 ? 25.386 -1.111 -8.523 1.00 62.47 89 ASN A N 1
ATOM 674 C CA . ASN A 1 89 ? 25.888 -0.282 -9.634 1.00 62.47 89 ASN A CA 1
ATOM 675 C C . ASN A 1 89 ? 25.310 -0.713 -10.999 1.00 62.47 89 ASN A C 1
ATOM 677 O O . ASN A 1 89 ? 25.126 0.108 -11.886 1.00 62.47 89 ASN A O 1
ATOM 681 N N . GLU A 1 90 ? 24.950 -1.991 -11.125 1.00 65.94 90 GLU A N 1
ATOM 682 C CA . GLU A 1 90 ? 24.286 -2.582 -12.289 1.00 65.94 90 GLU A CA 1
ATOM 683 C C . GLU A 1 90 ? 22.965 -1.883 -12.655 1.00 65.94 90 GLU A C 1
ATOM 685 O O . GLU A 1 90 ? 22.649 -1.779 -13.832 1.00 65.94 90 GLU A O 1
ATOM 690 N N . VAL A 1 91 ? 22.206 -1.366 -11.679 1.00 65.31 91 VAL A N 1
ATOM 691 C CA . VAL A 1 91 ? 20.951 -0.634 -11.942 1.00 65.31 91 VAL A CA 1
ATOM 692 C C . VAL A 1 91 ? 21.239 0.773 -12.479 1.00 65.31 91 VAL A C 1
ATOM 694 O O . VAL A 1 91 ? 20.577 1.222 -13.410 1.00 65.31 91 VAL A O 1
ATOM 697 N N . GLU A 1 92 ? 22.263 1.451 -11.955 1.00 68.81 92 GLU A N 1
ATOM 698 C CA . GLU A 1 92 ? 22.677 2.783 -12.425 1.00 68.81 92 GLU A CA 1
ATOM 699 C C . GLU A 1 92 ? 23.246 2.727 -13.854 1.00 68.81 92 GLU A C 1
ATOM 701 O O . GLU A 1 92 ? 22.962 3.588 -14.690 1.00 68.81 92 GLU A O 1
ATOM 706 N N . ASP A 1 93 ? 24.019 1.684 -14.161 1.00 70.25 93 ASP A N 1
ATOM 707 C CA . ASP A 1 93 ? 24.536 1.440 -15.509 1.00 70.25 93 ASP A CA 1
ATOM 708 C C . ASP A 1 93 ? 23.400 1.176 -16.515 1.00 70.25 93 ASP A C 1
ATOM 710 O O . ASP A 1 93 ? 23.500 1.555 -17.684 1.00 70.25 93 ASP A O 1
ATOM 714 N N . GLN A 1 94 ? 22.275 0.617 -16.061 1.00 71.12 94 GLN A N 1
ATOM 715 C CA . GLN A 1 94 ? 21.087 0.433 -16.893 1.00 71.12 94 GLN A CA 1
ATOM 716 C C . GLN A 1 94 ? 20.255 1.686 -17.089 1.00 71.12 94 GLN A C 1
ATOM 718 O O . GLN A 1 94 ? 19.777 1.917 -18.197 1.00 71.12 94 GLN A O 1
ATOM 723 N N . GLU A 1 95 ? 20.101 2.523 -16.066 1.00 72.19 95 GLU A N 1
ATOM 724 C CA . GLU A 1 95 ? 19.486 3.840 -16.246 1.00 72.19 95 GLU A CA 1
ATOM 725 C C . GLU A 1 95 ? 20.251 4.644 -17.308 1.00 72.19 95 GLU A C 1
ATOM 727 O O . GLU A 1 95 ? 19.643 5.233 -18.206 1.00 72.19 95 GLU A O 1
ATOM 732 N N . LYS A 1 96 ? 21.590 4.582 -17.286 1.00 76.56 96 LYS A N 1
ATOM 733 C CA . LYS A 1 96 ? 22.446 5.176 -18.325 1.00 76.56 96 LYS A CA 1
ATOM 734 C C . LYS A 1 96 ? 22.222 4.531 -19.695 1.00 76.56 96 LYS A C 1
ATOM 736 O O . LYS A 1 96 ? 22.058 5.261 -20.672 1.00 76.56 96 LYS A O 1
ATOM 741 N N . MET A 1 97 ? 22.136 3.200 -19.770 1.00 78.94 97 MET A N 1
ATOM 742 C CA . MET A 1 97 ? 21.827 2.482 -21.014 1.00 78.94 97 MET A CA 1
ATOM 743 C C . MET A 1 97 ? 20.475 2.911 -21.607 1.00 78.94 97 MET A C 1
ATOM 745 O O . MET A 1 97 ? 20.392 3.157 -22.807 1.00 78.94 97 MET A O 1
ATOM 749 N N . PHE A 1 98 ? 19.415 3.044 -20.801 1.00 77.44 98 PHE A N 1
ATOM 750 C CA . PHE A 1 98 ? 18.107 3.503 -21.285 1.00 77.44 98 PHE A CA 1
ATOM 751 C C . PHE A 1 98 ? 18.153 4.943 -21.804 1.00 77.44 98 PHE A C 1
ATOM 753 O O . PHE A 1 98 ? 17.520 5.255 -22.814 1.00 77.44 98 PHE A O 1
ATOM 760 N N . VAL A 1 99 ? 18.931 5.817 -21.159 1.00 83.00 99 VAL A N 1
ATOM 761 C CA . VAL A 1 99 ? 19.170 7.182 -21.649 1.00 83.00 99 VAL A CA 1
ATOM 762 C C . VAL A 1 99 ? 19.904 7.167 -22.993 1.00 83.00 99 VAL A C 1
ATOM 764 O O . VAL A 1 99 ? 19.537 7.923 -23.892 1.00 83.00 99 VAL A O 1
ATOM 767 N N . GLU A 1 100 ? 20.914 6.313 -23.164 1.00 81.94 100 GLU A N 1
ATOM 768 C CA . GLU A 1 100 ? 21.624 6.158 -24.441 1.00 81.94 100 GLU A CA 1
ATOM 769 C C . GLU A 1 100 ? 20.724 5.576 -25.536 1.00 81.94 100 GLU A C 1
ATOM 771 O O . GLU A 1 100 ? 20.688 6.108 -26.645 1.00 81.94 100 GLU A O 1
ATOM 776 N N . LEU A 1 101 ? 19.925 4.555 -25.221 1.00 82.38 101 LEU A N 1
ATOM 777 C CA . LEU A 1 101 ? 18.957 3.975 -26.150 1.00 82.38 101 LEU A CA 1
ATOM 778 C C . LEU A 1 101 ? 17.909 5.003 -26.591 1.00 82.38 101 LEU A C 1
ATOM 780 O O . LEU A 1 101 ? 17.548 5.049 -27.769 1.00 82.38 101 LEU A O 1
ATOM 784 N N . LYS A 1 102 ? 17.448 5.860 -25.672 1.00 82.94 102 LYS A N 1
ATOM 785 C CA . LYS A 1 102 ? 16.534 6.958 -25.995 1.00 82.94 102 LYS A CA 1
ATOM 786 C C . LYS A 1 102 ? 17.166 7.930 -26.992 1.00 82.94 102 LYS A C 1
ATOM 788 O O . LYS A 1 102 ? 16.539 8.219 -28.004 1.00 82.94 102 LYS A O 1
ATOM 793 N N . LYS A 1 103 ? 18.418 8.349 -26.772 1.00 84.19 103 LYS A N 1
ATOM 794 C CA . LYS A 1 103 ? 19.150 9.207 -27.724 1.00 84.19 103 LYS A CA 1
ATOM 795 C C . LYS A 1 103 ? 19.282 8.551 -29.098 1.00 84.19 103 LYS A C 1
ATOM 797 O O . LYS A 1 103 ? 19.005 9.183 -30.107 1.00 84.19 103 LYS A O 1
ATOM 802 N N . ILE A 1 104 ? 19.648 7.267 -29.141 1.00 83.88 104 ILE A N 1
ATOM 803 C CA . ILE A 1 104 ? 19.732 6.502 -30.395 1.00 83.88 104 ILE A CA 1
ATOM 804 C C . ILE A 1 104 ? 18.370 6.463 -31.100 1.00 83.88 104 ILE A C 1
ATOM 806 O O . ILE A 1 104 ? 18.316 6.536 -32.325 1.00 83.88 104 ILE A O 1
ATOM 810 N N . THR A 1 105 ? 17.275 6.332 -30.350 1.00 79.44 105 THR A N 1
ATOM 811 C CA . THR A 1 105 ? 15.910 6.302 -30.895 1.00 79.44 105 THR A CA 1
ATOM 812 C C . THR A 1 105 ? 15.528 7.655 -31.490 1.00 79.44 105 THR A C 1
ATOM 814 O O . THR A 1 105 ? 15.126 7.701 -32.646 1.00 79.44 105 THR A O 1
ATOM 817 N N . GLU A 1 106 ? 15.761 8.749 -30.763 1.00 83.12 106 GLU A N 1
ATOM 818 C CA . GLU A 1 106 ? 15.536 10.122 -31.242 1.00 83.12 106 GLU A CA 1
ATOM 819 C C . GLU A 1 106 ? 16.359 10.423 -32.509 1.00 83.12 106 GLU A C 1
ATOM 821 O O . GLU A 1 106 ? 15.845 10.966 -33.485 1.00 83.12 106 GLU A O 1
ATOM 826 N N . GLU A 1 107 ? 17.628 10.003 -32.547 1.00 79.38 107 GLU A N 1
ATOM 827 C CA . GLU A 1 107 ? 18.476 10.130 -33.740 1.00 79.38 107 GLU A CA 1
ATOM 828 C C . GLU A 1 107 ? 18.006 9.242 -34.905 1.00 79.38 107 GLU A C 1
ATOM 830 O O . GLU A 1 107 ? 18.218 9.590 -36.066 1.00 79.38 107 GLU A O 1
ATOM 835 N N . SER A 1 108 ? 17.366 8.103 -34.615 1.00 75.38 108 SER A N 1
ATOM 836 C CA . SER A 1 108 ? 16.803 7.210 -35.636 1.00 75.38 108 SER A CA 1
ATOM 837 C C . SER A 1 108 ? 15.529 7.785 -36.261 1.00 75.38 108 SER A C 1
ATOM 839 O O . SER A 1 108 ? 15.301 7.578 -37.446 1.00 75.38 108 SER A O 1
ATOM 841 N N . GLU A 1 109 ? 14.706 8.503 -35.493 1.00 74.19 109 GLU A N 1
ATOM 842 C CA . GLU A 1 109 ? 13.486 9.160 -35.990 1.00 74.19 109 GLU A CA 1
ATOM 843 C C . GLU A 1 109 ? 13.795 10.295 -36.975 1.00 74.19 109 GLU A C 1
ATOM 845 O O . GLU A 1 109 ? 13.030 10.534 -37.907 1.00 74.19 109 GLU A O 1
ATOM 850 N N . GLY A 1 110 ? 14.929 10.977 -36.784 1.00 66.00 110 GLY A N 1
ATOM 851 C CA . GLY A 1 110 ? 15.429 12.006 -37.696 1.00 66.00 110 GLY A CA 1
ATOM 852 C C . GLY A 1 110 ? 16.246 11.471 -38.877 1.00 66.00 110 GLY A C 1
ATOM 853 O O . GLY A 1 110 ? 16.659 12.262 -39.724 1.00 66.00 110 GLY A O 1
ATOM 854 N N . ALA A 1 111 ? 16.518 10.164 -38.940 1.00 66.62 111 ALA A N 1
ATOM 855 C CA . ALA A 1 111 ? 17.269 9.582 -40.043 1.00 66.62 111 ALA A CA 1
ATOM 856 C C . ALA A 1 111 ? 16.386 9.498 -41.296 1.00 66.62 111 ALA A C 1
ATOM 858 O O . ALA A 1 111 ? 15.310 8.899 -41.281 1.00 66.62 111 ALA A O 1
ATOM 859 N N . GLU A 1 112 ? 16.851 10.096 -42.392 1.00 66.12 112 GLU A N 1
ATOM 860 C CA . GLU A 1 112 ? 16.171 10.010 -43.682 1.00 66.12 112 GLU A CA 1
ATOM 861 C C . GLU A 1 112 ? 16.043 8.548 -44.136 1.00 66.12 112 GLU A C 1
ATOM 863 O O . GLU A 1 112 ? 16.935 7.720 -43.919 1.00 66.12 112 GLU A O 1
ATOM 868 N N . SER A 1 113 ? 14.909 8.226 -44.766 1.00 63.41 113 SER A N 1
ATOM 869 C CA . SER A 1 113 ? 14.682 6.913 -45.368 1.00 63.41 113 SER A CA 1
ATOM 870 C C . SER A 1 113 ? 15.789 6.601 -46.377 1.00 63.41 113 SER A C 1
ATOM 872 O O . SER A 1 113 ? 16.190 7.469 -47.152 1.00 63.41 113 SER A O 1
ATOM 874 N N . LEU A 1 114 ? 16.265 5.352 -46.387 1.00 62.50 114 LEU A N 1
ATOM 875 C CA . LEU A 1 114 ? 17.134 4.852 -47.450 1.00 62.50 114 LEU A CA 1
ATOM 876 C C . LEU A 1 114 ? 16.326 4.744 -48.743 1.00 62.50 114 LEU A C 1
ATOM 878 O O . LEU A 1 114 ? 15.823 3.671 -49.077 1.00 62.50 114 LEU A O 1
ATOM 882 N N . ASP A 1 115 ? 16.204 5.844 -49.475 1.00 57.91 115 ASP A N 1
ATOM 883 C CA . ASP A 1 115 ? 15.765 5.768 -50.856 1.00 57.91 115 ASP A CA 1
ATOM 884 C C . ASP A 1 115 ? 16.945 5.292 -51.709 1.00 57.91 115 ASP A C 1
ATOM 886 O O . ASP A 1 115 ? 17.914 6.010 -51.961 1.00 57.91 115 ASP A O 1
ATOM 890 N N . ILE A 1 116 ? 16.889 4.028 -52.120 1.00 54.59 116 ILE A N 1
ATOM 891 C CA . ILE A 1 116 ? 17.852 3.416 -53.040 1.00 54.59 116 ILE A CA 1
ATOM 892 C C . ILE A 1 116 ? 17.450 3.824 -54.464 1.00 54.59 116 ILE A C 1
ATOM 894 O O . ILE A 1 116 ? 17.231 2.976 -55.327 1.00 54.59 116 ILE A O 1
ATOM 898 N N . SER A 1 117 ? 17.263 5.117 -54.729 1.00 52.94 117 SER A N 1
ATOM 899 C CA . SER A 1 117 ? 16.717 5.530 -56.024 1.00 52.94 117 SER A CA 1
ATOM 900 C C . SER A 1 117 ? 17.727 5.423 -57.162 1.00 52.94 117 SER A C 1
ATOM 902 O O . SER A 1 117 ? 17.317 5.244 -58.304 1.00 52.94 117 SER A O 1
ATOM 904 N N . ASN A 1 118 ? 19.037 5.405 -56.892 1.00 55.25 118 ASN A N 1
ATOM 905 C CA . ASN A 1 118 ? 20.039 5.453 -57.961 1.00 55.25 118 ASN A CA 1
ATOM 906 C C . ASN A 1 118 ? 21.055 4.307 -57.890 1.00 55.25 118 ASN A C 1
ATOM 908 O O . ASN A 1 118 ? 22.264 4.531 -57.822 1.00 55.25 118 ASN A O 1
ATOM 912 N N . GLY A 1 119 ? 20.584 3.059 -58.014 1.00 56.94 119 GLY A N 1
ATOM 913 C CA . GLY A 1 119 ? 21.442 1.898 -58.321 1.00 56.94 119 GLY A CA 1
ATOM 914 C C . GLY A 1 119 ? 22.313 2.071 -59.582 1.00 56.94 119 GLY A C 1
ATOM 915 O O . GLY A 1 119 ? 23.171 1.236 -59.858 1.00 56.94 119 GLY A O 1
ATOM 916 N N . THR A 1 120 ? 22.126 3.169 -60.319 1.00 66.00 120 THR A N 1
ATOM 917 C CA . THR A 1 120 ? 22.960 3.611 -61.432 1.00 66.00 120 THR A CA 1
ATOM 918 C C . THR A 1 120 ? 24.297 4.216 -61.004 1.00 66.00 120 THR A C 1
ATOM 920 O O . THR A 1 120 ? 25.192 4.264 -61.829 1.00 66.00 120 THR A O 1
ATOM 923 N N . TYR A 1 121 ? 24.511 4.628 -59.745 1.00 73.50 121 TYR A N 1
ATOM 924 C CA . TYR A 1 121 ? 25.771 5.287 -59.358 1.00 73.50 121 TYR A CA 1
ATOM 925 C C . TYR A 1 121 ? 27.007 4.436 -59.671 1.00 73.50 121 TYR A C 1
ATOM 927 O O . TYR A 1 121 ? 27.944 4.905 -60.311 1.00 73.50 121 TYR A O 1
ATOM 935 N N . PHE A 1 122 ? 27.011 3.168 -59.249 1.00 76.19 122 PHE A N 1
ATOM 936 C CA . PHE A 1 122 ? 28.155 2.291 -59.499 1.00 76.19 122 PHE A CA 1
ATOM 937 C C . PHE A 1 122 ? 28.353 2.033 -60.997 1.00 76.19 122 PHE A C 1
ATOM 939 O O . PHE A 1 122 ? 29.494 1.944 -61.443 1.00 76.19 122 PHE A O 1
ATOM 946 N N . SER A 1 123 ? 27.270 1.985 -61.784 1.00 78.12 123 SER A N 1
ATOM 947 C CA . SER A 1 123 ? 27.365 1.902 -63.245 1.00 78.12 123 SER A CA 1
ATOM 948 C C . SER A 1 123 ? 27.781 3.219 -63.902 1.00 78.12 123 SER A C 1
ATOM 950 O O . SER A 1 123 ? 28.419 3.181 -64.944 1.00 78.12 123 SER A O 1
ATOM 952 N N . ASP A 1 124 ? 27.471 4.369 -63.306 1.00 79.00 124 ASP A N 1
ATOM 953 C CA . ASP A 1 124 ? 27.855 5.694 -63.796 1.00 79.00 124 ASP A CA 1
ATOM 954 C C . ASP A 1 124 ? 29.333 5.969 -63.494 1.00 79.00 124 ASP A C 1
ATOM 956 O O . ASP A 1 124 ? 30.027 6.553 -64.318 1.00 79.00 124 ASP A O 1
ATOM 960 N N . VAL A 1 125 ? 29.845 5.492 -62.352 1.00 79.38 125 VAL A N 1
ATOM 961 C CA . VAL A 1 125 ? 31.282 5.496 -62.030 1.00 79.38 125 VAL A CA 1
ATOM 962 C C . VAL A 1 125 ? 32.047 4.548 -62.943 1.00 79.38 125 VAL A C 1
ATOM 964 O O . VAL A 1 125 ? 33.067 4.948 -63.500 1.00 79.38 125 VAL A O 1
ATOM 967 N N . ASP A 1 126 ? 31.572 3.313 -63.124 1.00 81.44 126 ASP A N 1
ATOM 968 C CA . ASP A 1 126 ? 32.197 2.369 -64.058 1.00 81.44 126 ASP A CA 1
ATOM 969 C C . ASP A 1 126 ? 32.154 2.922 -65.488 1.00 81.44 126 ASP A C 1
ATOM 971 O O . ASP A 1 126 ? 33.175 3.008 -66.168 1.00 81.44 126 ASP A O 1
ATOM 975 N N . GLY A 1 127 ? 30.999 3.445 -65.900 1.00 82.06 127 GLY A N 1
ATOM 976 C CA . GLY A 1 127 ? 30.821 4.166 -67.151 1.00 82.06 127 GLY A CA 1
ATOM 977 C C . GLY A 1 127 ? 31.771 5.353 -67.276 1.00 82.06 127 GLY A C 1
ATOM 978 O O . GLY A 1 127 ? 32.347 5.540 -68.348 1.00 82.06 127 GLY A O 1
ATOM 979 N N . PHE A 1 128 ? 31.998 6.112 -66.200 1.00 81.19 128 PHE A N 1
ATOM 980 C CA . PHE A 1 128 ? 32.954 7.208 -66.193 1.00 81.19 128 PHE A CA 1
ATOM 981 C C . PHE A 1 128 ? 34.380 6.704 -66.427 1.00 81.19 128 PHE A C 1
ATOM 983 O O . PHE A 1 128 ? 35.075 7.210 -67.303 1.00 81.19 128 PHE A O 1
ATOM 990 N N . VAL A 1 129 ? 34.808 5.676 -65.694 1.00 78.25 129 VAL A N 1
ATOM 991 C CA . VAL A 1 129 ? 36.153 5.093 -65.813 1.00 78.25 129 VAL A CA 1
ATOM 992 C C . VAL A 1 129 ? 36.397 4.524 -67.213 1.00 78.25 129 VAL A C 1
ATOM 994 O O . VAL A 1 129 ? 37.465 4.743 -67.782 1.00 78.25 129 VAL A O 1
ATOM 997 N N . GLN A 1 130 ? 35.413 3.830 -67.791 1.00 78.00 130 GLN A N 1
ATOM 998 C CA . GLN A 1 130 ? 35.537 3.199 -69.108 1.00 78.00 130 GLN A CA 1
ATOM 999 C C . GLN A 1 130 ? 35.459 4.208 -70.262 1.00 78.00 130 GLN A C 1
ATOM 1001 O O . GLN A 1 130 ? 36.159 4.067 -71.268 1.00 78.00 130 GLN A O 1
ATOM 1006 N N . ASN A 1 131 ? 34.603 5.229 -70.144 1.00 73.88 131 ASN A N 1
ATOM 1007 C CA . ASN A 1 131 ? 34.326 6.171 -71.231 1.00 73.88 131 ASN A CA 1
ATOM 1008 C C . ASN A 1 131 ? 35.101 7.487 -71.126 1.00 73.88 131 ASN A C 1
ATOM 1010 O O . ASN A 1 131 ? 35.083 8.268 -72.083 1.00 73.88 131 ASN A O 1
ATOM 1014 N N . PHE A 1 132 ? 35.819 7.737 -70.027 1.00 73.75 132 PHE A N 1
ATOM 1015 C CA . PHE A 1 132 ? 36.714 8.882 -69.910 1.00 73.75 132 PHE A CA 1
ATOM 1016 C C . PHE A 1 132 ? 37.916 8.704 -70.844 1.00 73.75 132 PHE A C 1
ATOM 1018 O O . PHE A 1 132 ? 38.962 8.143 -70.511 1.00 73.75 132 PHE A O 1
ATOM 1025 N N . LYS A 1 133 ? 37.758 9.186 -72.076 1.00 69.25 133 LYS A N 1
ATOM 1026 C CA . LYS A 1 133 ? 38.778 9.096 -73.119 1.00 69.25 133 LYS A CA 1
ATOM 1027 C C . LYS A 1 133 ? 39.848 10.160 -72.898 1.00 69.25 133 LYS A C 1
ATOM 1029 O O . LYS A 1 133 ? 39.808 11.229 -73.508 1.00 69.25 133 LYS A O 1
ATOM 1034 N N . LEU A 1 134 ? 40.862 9.827 -72.096 1.00 67.00 134 LEU A N 1
ATOM 1035 C CA . LEU A 1 134 ? 42.064 10.652 -71.897 1.00 67.00 134 LEU A CA 1
ATOM 1036 C C . LEU A 1 134 ? 42.715 11.056 -73.234 1.00 67.00 134 LEU A C 1
ATOM 1038 O O . LEU A 1 134 ? 43.239 12.154 -73.377 1.00 67.00 134 LEU A O 1
ATOM 1042 N N . THR A 1 135 ? 42.615 10.200 -74.254 1.00 68.31 135 THR A N 1
ATOM 1043 C CA . THR A 1 135 ? 43.071 10.473 -75.626 1.00 68.31 135 THR A CA 1
ATOM 1044 C C . THR A 1 135 ? 42.399 11.693 -76.258 1.00 68.31 135 THR A C 1
ATOM 1046 O O . THR A 1 135 ? 43.056 12.443 -76.974 1.00 68.31 135 THR A O 1
ATOM 1049 N N . THR A 1 136 ? 41.120 11.933 -75.962 1.00 68.19 136 THR A N 1
ATOM 1050 C CA . THR A 1 136 ? 40.365 13.092 -76.466 1.00 68.19 136 THR A CA 1
ATOM 1051 C C . THR A 1 136 ? 40.830 14.382 -75.788 1.00 68.19 136 THR A C 1
ATOM 1053 O O . THR A 1 136 ? 41.017 15.401 -76.453 1.00 68.19 136 THR A O 1
ATOM 1056 N N . MET A 1 137 ? 41.111 14.324 -74.482 1.00 67.62 137 MET A N 1
ATOM 1057 C CA . MET A 1 137 ? 41.682 15.453 -73.741 1.00 67.62 137 MET A CA 1
ATOM 1058 C C . MET A 1 137 ? 43.134 15.735 -74.126 1.00 67.62 137 MET A C 1
ATOM 1060 O O . MET A 1 137 ? 43.503 16.895 -74.251 1.00 67.62 137 MET A O 1
ATOM 1064 N N . ASN A 1 138 ? 43.943 14.704 -74.376 1.00 74.12 138 ASN A N 1
ATOM 1065 C CA . ASN A 1 138 ? 45.322 14.866 -74.839 1.00 74.12 138 ASN A CA 1
ATOM 1066 C C . ASN A 1 138 ? 45.383 15.509 -76.230 1.00 74.12 138 ASN A C 1
ATOM 1068 O O . ASN A 1 138 ? 46.254 16.339 -76.472 1.00 74.12 138 ASN A O 1
ATOM 1072 N N . ALA A 1 139 ? 44.445 15.175 -77.124 1.00 72.00 139 ALA A N 1
ATOM 1073 C CA . ALA A 1 139 ? 44.326 15.830 -78.425 1.00 72.00 139 ALA A CA 1
ATOM 1074 C C . ALA A 1 139 ? 43.942 17.313 -78.282 1.00 72.00 139 ALA A C 1
ATOM 1076 O O . ALA A 1 139 ? 44.564 18.169 -78.907 1.00 72.00 139 ALA A O 1
ATOM 1077 N N . LEU A 1 140 ? 42.969 17.629 -77.416 1.00 72.88 140 LEU A N 1
ATOM 1078 C CA . LEU A 1 140 ? 42.592 19.013 -77.115 1.00 72.88 140 LEU A CA 1
ATOM 1079 C C . LEU A 1 140 ? 43.748 19.792 -76.469 1.00 72.88 140 LEU A C 1
ATOM 1081 O O . LEU A 1 140 ? 44.012 20.927 -76.849 1.00 72.88 140 LEU A O 1
ATOM 1085 N N . TYR A 1 141 ? 44.452 19.181 -75.517 1.00 78.50 141 TYR A N 1
ATOM 1086 C CA . TYR A 1 141 ? 45.610 19.764 -74.846 1.00 78.50 141 TYR A CA 1
ATOM 1087 C C . TYR A 1 141 ? 46.751 20.039 -75.827 1.00 78.50 141 TYR A C 1
ATOM 1089 O O . TYR A 1 141 ? 47.252 21.159 -75.865 1.00 78.50 141 TYR A O 1
ATOM 1097 N N . GLY A 1 142 ? 47.119 19.056 -76.654 1.00 78.75 142 GLY A N 1
ATOM 1098 C CA . GLY A 1 142 ? 48.154 19.220 -77.676 1.00 78.75 142 GLY A CA 1
ATOM 1099 C C . GLY A 1 142 ? 47.809 20.335 -78.662 1.00 78.75 142 GLY A C 1
ATOM 1100 O O . GLY A 1 142 ? 48.654 21.170 -78.968 1.00 78.75 142 GLY A O 1
ATOM 1101 N N . PHE A 1 143 ? 46.542 20.419 -79.071 1.00 73.88 143 PHE A N 1
ATOM 1102 C CA . PHE A 1 143 ? 46.062 21.509 -79.912 1.00 73.88 143 PHE A CA 1
ATOM 1103 C C . PHE A 1 143 ? 46.127 22.878 -79.213 1.00 73.88 143 PHE A C 1
ATOM 1105 O O . PHE A 1 143 ? 46.598 23.846 -79.804 1.00 73.88 143 PHE A O 1
ATOM 1112 N N . LEU A 1 144 ? 45.681 22.981 -77.955 1.00 75.31 144 LEU A N 1
ATOM 1113 C CA . LEU A 1 144 ? 45.776 24.230 -77.194 1.00 75.31 144 LEU A CA 1
ATOM 1114 C C . LEU A 1 144 ? 47.236 24.663 -77.039 1.00 75.31 144 LEU A C 1
ATOM 1116 O O . LEU A 1 144 ? 47.533 25.839 -77.222 1.00 75.31 144 LEU A O 1
ATOM 1120 N N . GLN A 1 145 ? 48.149 23.728 -76.762 1.00 80.44 145 GLN A N 1
ATOM 1121 C CA . GLN A 1 145 ? 49.583 24.008 -76.723 1.00 80.44 145 GLN A CA 1
ATOM 1122 C C . GLN A 1 145 ? 50.106 24.523 -78.068 1.00 80.44 145 GLN A C 1
ATOM 1124 O O . GLN A 1 145 ? 50.833 25.511 -78.086 1.00 80.44 145 GLN A O 1
ATOM 1129 N N . GLU A 1 146 ? 49.724 23.903 -79.187 1.00 74.56 146 GLU A N 1
ATOM 1130 C CA . GLU A 1 146 ? 50.113 24.353 -80.529 1.00 74.56 146 GLU A CA 1
ATOM 1131 C C . GLU A 1 146 ? 49.585 25.767 -80.818 1.00 74.56 146 GLU A C 1
ATOM 1133 O O . GLU A 1 146 ? 50.339 26.640 -81.241 1.00 74.56 146 GLU A O 1
ATOM 1138 N N . ALA A 1 147 ? 48.318 26.039 -80.497 1.00 70.62 147 ALA A N 1
ATOM 1139 C CA . ALA A 1 147 ? 47.723 27.365 -80.641 1.00 70.62 147 ALA A CA 1
ATOM 1140 C C . ALA A 1 147 ? 48.431 28.423 -79.775 1.00 70.62 147 ALA A C 1
ATOM 1142 O O . ALA A 1 147 ? 48.710 29.522 -80.256 1.00 70.62 147 ALA A O 1
ATOM 1143 N N . PHE A 1 148 ? 48.760 28.098 -78.520 1.00 75.94 148 PHE A N 1
ATOM 1144 C CA . PHE A 1 148 ? 49.513 28.987 -77.632 1.00 75.94 148 PHE A CA 1
ATOM 1145 C C . PHE A 1 148 ? 50.926 29.260 -78.152 1.00 75.94 148 PHE A C 1
ATOM 1147 O O . PHE A 1 148 ? 51.333 30.420 -78.198 1.00 75.94 148 PHE A O 1
ATOM 1154 N N . ASN A 1 149 ? 51.648 28.225 -78.587 1.00 77.94 149 ASN A N 1
ATOM 1155 C CA . ASN A 1 149 ? 52.989 28.365 -79.155 1.00 77.94 149 ASN A CA 1
ATOM 1156 C C . ASN A 1 149 ? 52.972 29.268 -80.394 1.00 77.94 149 ASN A C 1
ATOM 1158 O O . ASN A 1 149 ? 53.791 30.174 -80.504 1.00 77.94 149 ASN A O 1
ATOM 1162 N N . ASN A 1 150 ? 51.983 29.104 -81.273 1.00 70.38 150 ASN A N 1
ATOM 1163 C CA . ASN A 1 150 ? 51.835 29.923 -82.476 1.00 70.38 150 ASN A CA 1
ATOM 1164 C C . ASN A 1 150 ? 51.557 31.403 -82.157 1.00 70.38 150 ASN A C 1
ATOM 1166 O O . ASN A 1 150 ? 52.071 32.299 -82.826 1.00 70.38 150 ASN A O 1
ATOM 1170 N N . VAL A 1 151 ? 50.766 31.687 -81.116 1.00 72.44 151 VAL A N 1
ATOM 1171 C CA . VAL A 1 151 ? 50.543 33.064 -80.640 1.00 72.44 151 VAL A CA 1
ATOM 1172 C C . VAL A 1 151 ? 51.817 33.656 -80.030 1.00 72.44 151 VAL A C 1
ATOM 1174 O O . VAL A 1 151 ? 52.108 34.831 -80.254 1.00 72.44 151 VAL A O 1
ATOM 1177 N N . GLU A 1 152 ? 52.594 32.871 -79.282 1.00 74.69 152 GLU A N 1
ATOM 1178 C CA . GLU A 1 152 ? 53.902 33.301 -78.770 1.00 74.69 152 GLU A CA 1
ATOM 1179 C C . GLU A 1 152 ? 54.896 33.590 -79.905 1.00 74.69 152 GLU A C 1
ATOM 1181 O O . GLU A 1 152 ? 55.584 34.611 -79.877 1.00 74.69 152 GLU A O 1
ATOM 1186 N N . GLU A 1 153 ? 54.915 32.774 -80.961 1.00 70.19 153 GLU A N 1
ATOM 1187 C CA . GLU A 1 153 ? 55.742 33.028 -82.144 1.00 70.19 153 GLU A CA 1
ATOM 1188 C C . GLU A 1 153 ? 55.397 34.352 -82.845 1.00 70.19 153 GLU A C 1
ATOM 1190 O O . GLU A 1 153 ? 56.297 35.029 -83.347 1.00 70.19 153 GLU A O 1
ATOM 1195 N N . LEU A 1 154 ? 54.124 34.770 -82.838 1.00 67.56 154 LEU A N 1
ATOM 1196 C CA . LEU A 1 154 ? 53.711 36.080 -83.357 1.00 67.56 154 LEU A CA 1
ATOM 1197 C C . LEU A 1 154 ? 54.199 37.247 -82.493 1.00 67.56 154 LEU A C 1
ATOM 1199 O O . LEU A 1 154 ? 54.521 38.307 -83.030 1.00 67.56 154 LEU A O 1
ATOM 1203 N N . LYS A 1 155 ? 54.273 37.076 -81.166 1.00 68.56 155 LYS A N 1
ATOM 1204 C CA . LYS A 1 155 ? 54.804 38.107 -80.255 1.00 68.56 155 LYS A CA 1
ATOM 1205 C C . LYS A 1 155 ? 56.298 38.359 -80.472 1.00 68.56 155 LYS A C 1
ATOM 1207 O O . LYS A 1 155 ? 56.767 39.459 -80.195 1.00 68.56 155 LYS A O 1
ATOM 1212 N N . GLY A 1 156 ? 57.033 37.360 -80.965 1.00 65.31 156 GLY A N 1
ATOM 1213 C CA . GLY A 1 156 ? 58.468 37.440 -81.253 1.00 65.31 156 GLY A CA 1
ATOM 1214 C C . GLY A 1 156 ? 58.835 38.165 -82.555 1.00 65.31 156 GLY A C 1
ATOM 1215 O O . GLY A 1 156 ? 60.022 38.289 -82.859 1.00 65.31 156 GLY A O 1
ATOM 1216 N N . LEU A 1 157 ? 57.856 38.634 -83.337 1.00 63.75 157 LEU A N 1
ATOM 1217 C CA . LEU A 1 157 ? 58.110 39.321 -84.603 1.00 63.75 157 LEU A CA 1
ATOM 1218 C C . LEU A 1 157 ? 58.566 40.778 -84.376 1.00 63.75 157 LEU A C 1
ATOM 1220 O O . LEU A 1 157 ? 57.958 41.501 -83.581 1.00 63.75 157 LEU A O 1
ATOM 1224 N N . PRO A 1 158 ? 59.617 41.253 -85.074 1.00 59.31 158 PRO A N 1
ATOM 1225 C CA . PRO A 1 158 ? 60.091 42.625 -84.943 1.00 59.31 158 PRO A CA 1
ATOM 1226 C C . PRO A 1 158 ? 59.025 43.603 -85.446 1.00 59.31 158 PRO A C 1
ATOM 1228 O O . PRO A 1 158 ? 58.548 43.513 -86.574 1.00 59.31 158 PRO A O 1
ATOM 1231 N N . SER A 1 159 ? 58.657 44.569 -84.607 1.00 58.31 159 SER A N 1
ATOM 1232 C CA . SER A 1 159 ? 57.525 45.468 -84.848 1.00 58.31 159 SER A CA 1
ATOM 1233 C C . SER A 1 159 ? 57.753 46.545 -85.917 1.00 58.31 159 SER A C 1
ATOM 1235 O O . SER A 1 159 ? 56.896 47.416 -86.067 1.00 58.31 159 SER A O 1
ATOM 1237 N N . LYS A 1 160 ? 58.863 46.527 -86.672 1.00 54.50 160 LYS A N 1
ATOM 1238 C CA . LYS A 1 160 ? 59.157 47.547 -87.692 1.00 54.50 160 LYS A CA 1
ATOM 1239 C C . LYS A 1 160 ? 59.983 47.025 -88.878 1.00 54.50 160 LYS A C 1
ATOM 1241 O O . LYS A 1 160 ? 61.030 46.413 -88.700 1.00 54.50 160 LYS A O 1
ATOM 1246 N N . ASP A 1 161 ? 59.508 47.385 -90.071 1.00 54.09 161 ASP A N 1
ATOM 1247 C CA . ASP A 1 161 ? 60.267 47.654 -91.307 1.00 54.09 161 ASP A CA 1
ATOM 1248 C C . ASP A 1 161 ? 60.826 46.518 -92.181 1.00 54.09 161 ASP A C 1
ATOM 1250 O O . ASP A 1 161 ? 61.654 46.758 -93.056 1.00 54.09 161 ASP A O 1
ATOM 1254 N N . SER A 1 162 ? 60.273 45.311 -92.118 1.00 54.94 162 SER A N 1
ATOM 1255 C CA . SER A 1 162 ? 60.292 44.425 -93.295 1.00 54.94 162 SER A CA 1
ATOM 1256 C C . SER A 1 162 ? 58.943 43.734 -93.413 1.00 54.94 162 SER A C 1
ATOM 1258 O O . SER A 1 162 ? 58.327 43.440 -92.393 1.00 54.94 162 SER A O 1
ATOM 1260 N N . GLY A 1 163 ? 58.432 43.636 -94.646 1.00 57.88 163 GLY A N 1
ATOM 1261 C CA . GLY A 1 163 ? 57.035 43.330 -94.959 1.00 57.88 163 GLY A CA 1
ATOM 1262 C C . GLY A 1 163 ? 56.446 42.236 -94.079 1.00 57.88 163 GLY A C 1
ATOM 1263 O O . GLY A 1 163 ? 57.134 41.265 -93.780 1.00 57.88 163 GLY A O 1
ATOM 1264 N N . ILE A 1 164 ? 55.181 42.426 -93.676 1.00 60.53 164 ILE A N 1
ATOM 1265 C CA . ILE A 1 164 ? 54.383 41.426 -92.958 1.00 60.53 164 ILE A CA 1
ATOM 1266 C C . ILE A 1 164 ? 54.755 40.059 -93.526 1.00 60.53 164 ILE A C 1
ATOM 1268 O O . ILE A 1 164 ? 54.593 39.855 -94.733 1.00 60.53 164 ILE A O 1
ATOM 1272 N N . ASP A 1 165 ? 55.293 39.172 -92.683 1.00 66.88 165 ASP A N 1
ATOM 1273 C CA . ASP A 1 165 ? 55.574 37.784 -93.045 1.00 66.88 165 ASP A CA 1
ATOM 1274 C C . ASP A 1 165 ? 54.221 37.093 -93.232 1.00 66.88 165 ASP A C 1
ATOM 1276 O O . ASP A 1 165 ? 53.685 36.410 -92.361 1.00 66.88 165 ASP A O 1
ATOM 1280 N N . TRP A 1 166 ? 53.600 37.424 -94.361 1.00 66.00 166 TRP A N 1
ATOM 1281 C CA . TRP A 1 166 ? 52.264 37.033 -94.749 1.00 66.00 166 TRP A CA 1
ATOM 1282 C C . TRP A 1 166 ? 52.132 35.514 -94.790 1.00 66.00 166 TRP A C 1
ATOM 1284 O O . TRP A 1 166 ? 51.108 35.033 -94.320 1.00 66.00 166 TRP A O 1
ATOM 1294 N N . PRO A 1 167 ? 53.143 34.735 -95.230 1.00 70.50 167 PRO A N 1
ATOM 1295 C CA . PRO A 1 167 ? 53.149 33.288 -95.041 1.00 70.50 167 PRO A CA 1
ATOM 1296 C C . PRO A 1 167 ? 52.951 32.865 -93.583 1.00 70.50 167 PRO A C 1
ATOM 1298 O O . PRO A 1 167 ? 52.109 32.013 -93.318 1.00 70.50 167 PRO A O 1
ATOM 1301 N N . LYS A 1 168 ? 53.660 33.484 -92.634 1.00 68.75 168 LYS A N 1
ATOM 1302 C CA . LYS A 1 168 ? 53.580 33.132 -91.210 1.00 68.75 168 LYS A CA 1
ATOM 1303 C C . LYS A 1 168 ? 52.280 33.612 -90.557 1.00 68.75 168 LY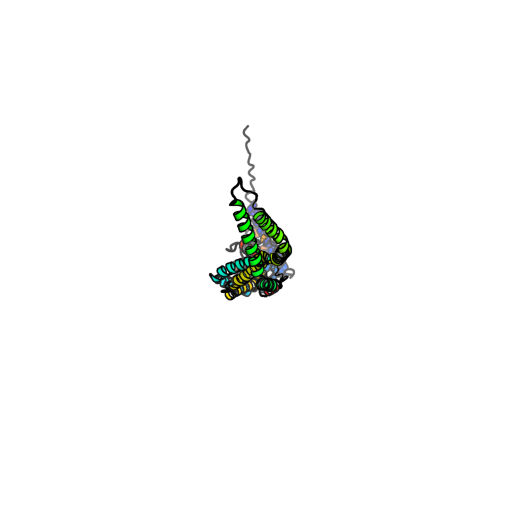S A C 1
ATOM 1305 O O . LYS A 1 168 ? 51.663 32.883 -89.789 1.00 68.75 168 LYS A O 1
ATOM 1310 N N . PHE A 1 169 ? 51.797 34.798 -90.928 1.00 69.81 169 PHE A N 1
ATOM 1311 C CA . PHE A 1 169 ? 50.481 35.294 -90.510 1.00 69.81 169 PHE A CA 1
ATOM 1312 C C . PHE A 1 169 ? 49.334 34.432 -91.064 1.00 69.81 169 PHE A C 1
ATOM 1314 O O . PHE A 1 169 ? 48.383 34.115 -90.345 1.00 69.81 169 PHE A O 1
ATOM 1321 N N . MET A 1 170 ? 49.429 34.020 -92.331 1.00 70.31 170 MET A N 1
ATOM 1322 C CA . MET A 1 170 ? 48.490 33.092 -92.962 1.00 70.31 170 MET A CA 1
ATOM 1323 C C . MET A 1 170 ? 48.557 31.709 -92.322 1.00 70.31 170 MET A C 1
ATOM 1325 O O . MET A 1 170 ? 47.509 31.100 -92.144 1.00 70.31 170 MET A O 1
ATOM 1329 N N . ASP A 1 171 ? 49.740 31.226 -91.939 1.00 70.94 171 ASP A N 1
ATOM 1330 C CA . ASP A 1 171 ? 49.885 29.953 -91.231 1.00 70.94 171 ASP A CA 1
ATOM 1331 C C . ASP A 1 171 ? 49.172 29.994 -89.875 1.00 70.94 171 ASP A C 1
ATOM 1333 O O . ASP A 1 171 ? 48.296 29.169 -89.622 1.00 70.94 171 ASP A O 1
ATOM 1337 N N . VAL A 1 172 ? 49.400 31.032 -89.063 1.00 69.88 172 VAL A N 1
ATOM 1338 C CA . VAL A 1 172 ? 48.678 31.188 -87.790 1.00 69.88 172 VAL A CA 1
ATOM 1339 C C . VAL A 1 172 ? 47.173 31.342 -88.007 1.00 69.88 172 VAL A C 1
ATOM 1341 O O . VAL A 1 172 ? 46.384 30.716 -87.303 1.00 69.88 172 VAL A O 1
ATOM 1344 N N . THR A 1 173 ? 46.748 32.114 -89.008 1.00 71.81 173 THR A N 1
ATOM 1345 C CA . THR A 1 173 ? 45.321 32.274 -89.331 1.00 71.81 173 THR A CA 1
ATOM 1346 C C . THR A 1 173 ? 44.690 30.946 -89.763 1.00 71.81 173 THR A C 1
ATOM 1348 O O . THR A 1 173 ? 43.603 30.608 -89.298 1.00 71.81 173 THR A O 1
ATOM 1351 N N . ASN A 1 174 ? 45.377 30.153 -90.587 1.00 72.88 174 ASN A N 1
ATOM 1352 C CA . ASN A 1 174 ? 44.930 28.825 -91.008 1.00 72.88 174 ASN A CA 1
ATOM 1353 C C . ASN A 1 174 ? 44.868 27.851 -89.823 1.00 72.88 174 ASN A C 1
ATOM 1355 O O . ASN A 1 174 ? 43.930 27.064 -89.723 1.00 72.88 174 ASN A O 1
ATOM 1359 N N . GLN A 1 175 ? 45.828 27.907 -88.899 1.00 68.94 175 GLN A N 1
ATOM 1360 C CA . GLN A 1 175 ? 45.827 27.088 -87.684 1.00 68.94 175 GLN A CA 1
ATOM 1361 C C . GLN A 1 175 ? 44.707 27.502 -86.714 1.00 68.94 175 GLN A C 1
ATOM 1363 O O . GLN A 1 175 ? 44.021 26.645 -86.162 1.00 68.94 175 GLN A O 1
ATOM 1368 N N . LEU A 1 176 ? 44.430 28.802 -86.570 1.00 70.38 176 LEU A N 1
ATOM 1369 C CA . LEU A 1 176 ? 43.286 29.304 -85.801 1.00 70.38 176 LEU A CA 1
ATOM 1370 C C . LEU A 1 176 ? 41.949 28.922 -86.448 1.00 70.38 176 LEU A C 1
ATOM 1372 O O . LEU A 1 176 ? 41.004 28.586 -85.741 1.00 70.38 176 LEU A O 1
ATOM 1376 N N . GLN A 1 177 ? 41.858 28.888 -87.780 1.00 72.44 177 GLN A N 1
ATOM 1377 C CA . GLN A 1 177 ? 40.677 28.362 -88.473 1.00 72.44 177 GLN A CA 1
ATOM 1378 C C . GLN A 1 177 ? 40.461 26.872 -88.186 1.00 72.44 177 GLN A C 1
ATOM 1380 O O . GLN A 1 177 ? 39.313 26.431 -88.083 1.00 72.44 177 GLN A O 1
ATOM 1385 N N . LYS A 1 178 ? 41.538 26.101 -87.962 1.00 71.06 178 LYS A N 1
ATOM 1386 C CA . LYS A 1 178 ? 41.421 24.695 -87.557 1.00 71.06 178 LYS A CA 1
ATOM 1387 C C . LYS A 1 178 ? 40.816 24.505 -86.165 1.00 71.06 178 LYS A C 1
ATOM 1389 O O . LYS A 1 178 ? 40.327 23.415 -85.886 1.00 71.06 178 LYS A O 1
ATOM 1394 N N . PHE A 1 179 ? 40.748 25.548 -85.331 1.00 67.31 179 PHE A N 1
ATOM 1395 C CA . PHE A 1 179 ? 40.006 25.522 -84.064 1.00 67.31 179 PHE A CA 1
ATOM 1396 C C . PHE A 1 179 ? 38.549 25.084 -84.269 1.00 67.31 179 PHE A C 1
ATOM 1398 O O . PHE A 1 179 ? 38.012 24.300 -83.487 1.00 67.31 179 PHE A O 1
ATOM 1405 N N . GLY A 1 180 ? 37.924 25.521 -85.371 1.00 69.19 180 GLY A N 1
ATOM 1406 C CA . GLY A 1 180 ? 36.558 25.136 -85.727 1.00 69.19 180 GLY A CA 1
ATOM 1407 C C . GLY A 1 180 ? 36.368 23.623 -85.893 1.00 69.19 180 GLY A C 1
ATOM 1408 O O . GLY A 1 180 ? 35.294 23.112 -85.570 1.00 69.19 180 GLY A O 1
ATOM 1409 N N . PHE A 1 181 ? 37.410 22.886 -86.302 1.00 71.00 181 PHE A N 1
ATOM 1410 C CA . PHE A 1 181 ? 37.361 21.426 -86.458 1.00 71.00 181 PHE A CA 1
ATOM 1411 C C . PHE A 1 181 ? 37.284 20.674 -85.123 1.00 71.00 181 PHE A C 1
ATOM 1413 O O . PHE A 1 181 ? 36.820 19.538 -85.094 1.00 71.00 181 PHE A O 1
ATOM 1420 N N . TYR A 1 182 ? 37.673 21.306 -84.013 1.00 71.31 182 TYR A N 1
ATOM 1421 C CA . TYR A 1 182 ? 37.618 20.708 -82.675 1.00 71.31 182 TYR A CA 1
ATOM 1422 C C . TYR A 1 182 ? 36.332 21.035 -81.911 1.00 71.31 182 TYR A C 1
ATOM 1424 O O . TYR A 1 182 ? 36.139 20.533 -80.803 1.00 71.31 182 TYR A O 1
ATOM 1432 N N . SER A 1 183 ? 35.429 21.827 -82.498 1.00 74.56 183 SER A N 1
ATOM 1433 C CA . SER A 1 183 ? 34.138 22.183 -81.893 1.00 74.56 183 SER A CA 1
ATOM 1434 C C . SER A 1 183 ? 33.345 20.948 -81.454 1.00 74.56 183 SER A C 1
ATOM 1436 O O . SER A 1 183 ? 32.901 20.881 -80.312 1.00 74.56 183 SER A O 1
ATOM 1438 N N . THR A 1 184 ? 33.263 19.920 -82.303 1.00 78.06 184 THR A N 1
ATOM 1439 C CA . THR A 1 184 ? 32.596 18.649 -81.985 1.00 78.06 184 THR A CA 1
ATOM 1440 C C . THR A 1 184 ? 33.239 17.935 -80.798 1.00 78.06 184 THR A C 1
ATOM 1442 O O . THR A 1 184 ? 32.532 17.412 -79.939 1.00 78.06 184 THR A O 1
ATOM 1445 N N . THR A 1 185 ? 34.570 17.939 -80.713 1.00 75.56 185 THR A N 1
ATOM 1446 C CA . THR A 1 185 ? 35.319 17.317 -79.614 1.00 75.56 185 THR A CA 1
ATOM 1447 C C . THR A 1 185 ? 35.062 18.027 -78.286 1.00 75.56 185 THR A C 1
ATOM 1449 O O . THR A 1 185 ? 34.799 17.373 -77.278 1.00 75.56 185 THR A O 1
ATOM 1452 N N . ILE A 1 186 ? 35.081 19.363 -78.295 1.00 75.69 186 ILE A N 1
ATOM 1453 C CA . ILE A 1 186 ? 34.797 20.196 -77.120 1.00 75.69 186 ILE A CA 1
ATOM 1454 C C . ILE A 1 186 ? 33.345 20.003 -76.666 1.00 75.69 186 ILE A C 1
ATOM 1456 O O . ILE A 1 186 ? 33.106 19.787 -75.481 1.00 75.69 186 ILE A O 1
ATOM 1460 N N . SER A 1 187 ? 32.383 20.018 -77.595 1.00 80.88 187 SER A N 1
ATOM 1461 C CA . SER A 1 187 ? 30.969 19.767 -77.291 1.00 80.88 187 SER A CA 1
ATOM 1462 C C . SER A 1 187 ? 30.747 18.372 -76.710 1.00 80.88 187 SER A C 1
ATOM 1464 O O . SER A 1 187 ? 30.095 18.244 -75.682 1.00 80.88 187 SER A O 1
ATOM 1466 N N . THR A 1 188 ? 31.361 17.341 -77.298 1.00 79.06 188 THR A N 1
ATOM 1467 C CA . THR A 1 188 ? 31.255 15.958 -76.801 1.00 79.06 188 THR A CA 1
ATOM 1468 C C . THR A 1 188 ? 31.807 15.831 -75.382 1.00 79.06 188 THR A C 1
ATOM 1470 O O . THR A 1 188 ? 31.195 15.186 -74.535 1.00 79.06 188 THR A O 1
ATOM 1473 N N . PHE A 1 189 ? 32.951 16.462 -75.099 1.00 77.50 189 PHE A N 1
ATOM 1474 C CA . PHE A 1 189 ? 33.532 16.471 -73.758 1.00 77.50 189 PHE A CA 1
ATOM 1475 C C . PHE A 1 189 ? 32.636 17.204 -72.751 1.00 77.50 189 PHE A C 1
ATOM 1477 O O . PHE A 1 189 ? 32.409 16.708 -71.651 1.00 77.50 189 PHE A O 1
ATOM 1484 N N . HIS A 1 190 ? 32.092 18.359 -73.132 1.00 81.12 190 HIS A N 1
ATOM 1485 C CA . HIS A 1 190 ? 31.172 19.134 -72.299 1.00 81.12 190 HIS A CA 1
ATOM 1486 C C . HIS A 1 190 ? 29.884 18.372 -71.972 1.00 81.12 190 HIS A C 1
ATOM 1488 O O . HIS A 1 190 ? 29.473 18.324 -70.812 1.00 81.12 190 HIS A O 1
ATOM 1494 N N . ASP A 1 191 ? 29.264 17.746 -72.971 1.00 83.75 191 ASP A N 1
ATOM 1495 C CA . ASP A 1 191 ? 28.040 16.961 -72.793 1.00 83.75 191 ASP A CA 1
ATOM 1496 C C . ASP A 1 191 ? 28.292 15.730 -71.915 1.00 83.75 191 ASP A C 1
ATOM 1498 O O . ASP A 1 191 ? 27.487 15.410 -71.038 1.00 83.75 191 ASP A O 1
ATOM 1502 N N . TYR A 1 192 ? 29.455 15.095 -72.073 1.00 80.00 192 TYR A N 1
ATOM 1503 C CA . TYR A 1 192 ? 29.888 14.014 -71.199 1.00 80.00 192 TYR A CA 1
ATOM 1504 C C . TYR A 1 192 ? 30.085 14.482 -69.750 1.00 80.00 192 TYR A C 1
ATOM 1506 O O . TYR A 1 192 ? 29.521 13.878 -68.842 1.00 80.00 192 TYR A O 1
ATOM 1514 N N . MET A 1 193 ? 30.806 15.585 -69.516 1.00 79.12 193 MET A N 1
ATOM 1515 C CA . MET A 1 193 ? 31.004 16.137 -68.167 1.00 79.12 193 MET A CA 1
ATOM 1516 C C . MET A 1 193 ? 29.679 16.510 -67.491 1.00 79.12 193 MET A C 1
ATOM 1518 O O . MET A 1 193 ? 29.511 16.271 -66.299 1.00 79.12 193 MET A O 1
ATOM 1522 N N . LYS A 1 194 ? 28.704 17.027 -68.249 1.00 83.31 194 LYS A N 1
ATOM 1523 C CA . LYS A 1 194 ? 27.338 17.245 -67.749 1.00 83.31 194 LYS A CA 1
ATOM 1524 C C . LYS A 1 194 ? 26.639 15.948 -67.355 1.00 83.31 194 LYS A C 1
ATOM 1526 O O . LYS A 1 194 ? 25.948 15.933 -66.342 1.00 83.31 194 LYS A O 1
ATOM 1531 N N . SER A 1 195 ? 26.805 14.881 -68.138 1.00 80.38 195 SER A N 1
ATOM 1532 C CA . SER A 1 195 ? 26.160 13.587 -67.873 1.00 80.38 195 SER A CA 1
ATOM 1533 C C . SER A 1 195 ? 26.650 12.898 -66.596 1.00 80.38 195 SER A C 1
ATOM 1535 O O . SER A 1 195 ? 25.946 12.040 -66.079 1.00 80.38 195 SER A O 1
ATOM 1537 N N . VAL A 1 196 ? 27.822 13.290 -66.078 1.00 79.88 196 VAL A N 1
ATOM 1538 C CA . VAL A 1 196 ? 28.432 12.725 -64.861 1.00 79.88 196 VAL A CA 1
ATOM 1539 C C . VAL A 1 196 ? 28.510 13.719 -63.696 1.00 79.88 196 VAL A C 1
ATOM 1541 O O . VAL A 1 196 ? 29.112 13.419 -62.668 1.00 79.88 196 VAL A O 1
ATOM 1544 N N . ALA A 1 197 ? 27.909 14.905 -63.825 1.00 81.62 197 ALA A N 1
ATOM 1545 C CA . ALA A 1 197 ? 27.968 15.952 -62.801 1.00 81.62 197 ALA A CA 1
ATOM 1546 C C . ALA A 1 197 ? 27.339 15.523 -61.460 1.00 81.62 197 ALA A C 1
ATOM 1548 O O . ALA A 1 197 ? 27.763 15.972 -60.400 1.00 81.62 197 ALA A O 1
ATOM 1549 N N . HIS A 1 198 ? 26.370 14.604 -61.480 1.00 76.81 198 HIS A N 1
ATOM 1550 C CA . HIS A 1 198 ? 25.752 14.043 -60.272 1.00 76.81 198 HIS A CA 1
ATOM 1551 C C . HIS A 1 198 ? 26.707 13.188 -59.429 1.00 76.81 198 HIS A C 1
ATOM 1553 O O . HIS A 1 198 ? 26.402 12.907 -58.273 1.00 76.81 198 HIS A O 1
ATOM 1559 N N . LEU A 1 199 ? 27.862 12.780 -59.969 1.00 78.62 199 LEU A N 1
ATOM 1560 C CA . LEU A 1 199 ? 28.885 12.072 -59.196 1.00 78.62 199 LEU A CA 1
ATOM 1561 C C . LEU A 1 199 ? 29.555 12.983 -58.148 1.00 78.62 199 LEU A C 1
ATOM 1563 O O . LEU A 1 199 ? 30.111 12.469 -57.179 1.00 78.62 199 LEU A O 1
ATOM 1567 N N . GLU A 1 200 ? 29.489 14.312 -58.304 1.00 77.50 200 GLU A N 1
ATOM 1568 C CA . GLU A 1 200 ? 30.080 15.288 -57.374 1.00 77.50 200 GLU A CA 1
ATOM 1569 C C . GLU A 1 200 ? 29.369 15.304 -56.010 1.00 77.50 200 GLU A C 1
ATOM 1571 O O . GLU A 1 200 ? 30.019 15.368 -54.968 1.00 77.50 200 GLU A O 1
ATOM 1576 N N . THR A 1 201 ? 28.042 15.164 -55.998 1.00 73.81 201 THR A N 1
ATOM 1577 C CA . THR A 1 201 ? 27.220 15.160 -54.774 1.00 73.81 201 THR A CA 1
ATOM 1578 C C . THR A 1 201 ? 27.100 13.772 -54.141 1.00 73.81 201 THR A C 1
ATOM 1580 O O . THR A 1 201 ? 26.403 13.584 -53.145 1.00 73.81 201 THR A O 1
ATOM 1583 N N . PHE A 1 202 ? 27.803 12.769 -54.671 1.00 72.31 202 PHE A N 1
ATOM 1584 C CA . PHE A 1 202 ? 27.717 11.396 -54.182 1.00 72.31 202 PHE A CA 1
ATOM 1585 C C . PHE A 1 202 ? 28.060 11.200 -52.694 1.00 72.31 202 PHE A C 1
ATOM 1587 O O . PHE A 1 202 ? 27.354 10.435 -52.031 1.00 72.31 202 PHE A O 1
ATOM 1594 N N . PRO A 1 203 ? 29.081 11.866 -52.113 1.00 73.31 203 PRO A N 1
ATOM 1595 C CA . PRO A 1 203 ? 29.322 11.772 -50.674 1.00 73.31 203 PRO A CA 1
ATOM 1596 C C . PRO A 1 203 ? 28.089 12.140 -49.837 1.00 73.31 203 PRO A C 1
ATOM 1598 O O . PRO A 1 203 ? 27.886 11.563 -48.771 1.00 73.31 203 PRO A O 1
ATOM 1601 N N . GLU A 1 204 ? 27.242 13.044 -50.337 1.00 76.12 204 GLU A N 1
ATOM 1602 C CA . GLU A 1 204 ? 25.999 13.447 -49.681 1.00 76.12 204 GLU A CA 1
ATOM 1603 C C . GLU A 1 204 ? 24.921 12.358 -49.787 1.00 76.12 204 GLU A C 1
ATOM 1605 O O . GLU A 1 204 ? 24.236 12.087 -48.803 1.00 76.12 204 GLU A O 1
ATOM 1610 N N . ILE A 1 205 ? 24.849 11.643 -50.919 1.00 72.81 205 ILE A N 1
ATOM 1611 C CA . ILE A 1 205 ? 23.960 10.479 -51.125 1.00 72.81 205 ILE A CA 1
ATOM 1612 C C . ILE A 1 205 ? 24.296 9.332 -50.152 1.00 72.81 205 ILE A C 1
ATOM 1614 O O . ILE A 1 205 ? 23.424 8.552 -49.770 1.00 72.81 205 ILE A O 1
ATOM 1618 N N . LEU A 1 206 ? 25.553 9.228 -49.705 1.00 74.31 206 LEU A N 1
ATOM 1619 C CA . LEU A 1 206 ? 25.981 8.224 -48.725 1.00 74.31 206 LEU A CA 1
ATOM 1620 C C . LEU A 1 206 ? 25.729 8.616 -47.259 1.00 74.31 206 LEU A C 1
ATOM 1622 O O . LEU A 1 206 ? 25.894 7.770 -46.372 1.00 74.31 206 LEU A O 1
ATOM 1626 N N . ASN A 1 207 ? 25.324 9.855 -46.968 1.00 76.75 207 ASN A N 1
ATOM 1627 C CA . ASN A 1 207 ? 25.097 10.303 -45.590 1.00 76.75 207 ASN A CA 1
ATOM 1628 C C . ASN A 1 207 ? 24.055 9.457 -44.835 1.00 76.75 207 ASN A C 1
ATOM 1630 O O . ASN A 1 207 ? 24.352 9.060 -43.703 1.00 76.75 207 ASN A O 1
ATOM 1634 N N . PRO A 1 208 ? 22.897 9.088 -45.421 1.00 76.62 208 PRO A N 1
ATOM 1635 C CA . PRO A 1 208 ? 21.938 8.197 -44.765 1.00 76.62 208 PRO A CA 1
ATOM 1636 C C . PRO A 1 208 ? 22.547 6.840 -44.376 1.00 76.62 208 PRO A C 1
ATOM 1638 O O . PRO A 1 208 ? 22.323 6.350 -43.269 1.00 76.62 208 PRO A O 1
ATOM 1641 N N . TYR A 1 209 ? 23.406 6.266 -45.228 1.00 75.94 209 TYR A N 1
ATOM 1642 C CA . TYR A 1 209 ? 24.107 5.008 -44.942 1.00 75.94 209 TYR A CA 1
ATOM 1643 C C . TYR A 1 209 ? 25.092 5.154 -43.786 1.00 75.94 209 TYR A C 1
ATOM 1645 O O . TYR A 1 209 ? 25.120 4.313 -42.888 1.00 75.94 209 TYR A O 1
ATOM 1653 N N . ARG A 1 210 ? 25.877 6.239 -43.770 1.00 78.75 210 ARG A N 1
ATOM 1654 C CA . ARG A 1 210 ? 26.794 6.540 -42.662 1.00 78.75 210 ARG A CA 1
ATOM 1655 C C . ARG A 1 210 ? 26.030 6.695 -41.346 1.00 78.75 210 ARG A C 1
ATOM 1657 O O . ARG A 1 210 ? 26.470 6.172 -40.324 1.00 78.75 210 ARG A O 1
ATOM 1664 N N . THR A 1 211 ? 24.889 7.379 -41.375 1.00 81.94 211 THR A N 1
ATOM 1665 C CA . THR A 1 211 ? 24.016 7.546 -40.209 1.00 81.94 211 THR A CA 1
ATOM 1666 C C . THR A 1 211 ? 23.498 6.200 -39.713 1.00 81.94 211 THR A C 1
ATOM 1668 O O . THR A 1 211 ? 23.612 5.916 -38.524 1.00 81.94 211 THR A O 1
ATOM 1671 N N . ILE A 1 212 ? 23.013 5.332 -40.603 1.00 81.06 212 ILE A N 1
ATOM 1672 C CA . ILE A 1 212 ? 22.502 4.007 -40.228 1.00 81.06 212 ILE A CA 1
ATOM 1673 C C . ILE A 1 212 ? 23.601 3.095 -39.685 1.00 81.06 212 ILE A C 1
ATOM 1675 O O . ILE A 1 212 ? 23.388 2.451 -38.662 1.00 81.06 212 ILE A O 1
ATOM 1679 N N . ILE A 1 213 ? 24.785 3.070 -40.303 1.00 83.19 213 ILE A N 1
ATOM 1680 C CA . ILE A 1 213 ? 25.932 2.298 -39.797 1.00 83.19 213 ILE A CA 1
ATOM 1681 C C . ILE A 1 213 ? 26.298 2.765 -38.385 1.00 83.19 213 ILE A C 1
ATOM 1683 O O . ILE A 1 213 ? 26.399 1.940 -37.480 1.00 83.19 213 ILE A O 1
ATOM 1687 N N . ARG A 1 214 ? 26.387 4.084 -38.162 1.00 85.38 214 ARG A N 1
ATOM 1688 C CA . ARG A 1 214 ? 26.646 4.657 -36.833 1.00 85.38 214 ARG A CA 1
ATOM 1689 C C . ARG A 1 214 ? 25.575 4.251 -35.816 1.00 85.38 214 ARG A C 1
ATOM 1691 O O . ARG A 1 214 ? 25.913 3.927 -34.682 1.00 85.38 214 ARG A O 1
ATOM 1698 N N . LEU A 1 215 ? 24.296 4.255 -36.202 1.00 84.19 215 LEU A N 1
ATOM 1699 C CA . LEU A 1 215 ? 23.192 3.829 -35.331 1.00 84.19 215 LEU A CA 1
ATOM 1700 C C . LEU A 1 215 ? 23.262 2.327 -35.006 1.00 84.19 215 LEU A C 1
ATOM 1702 O O . LEU A 1 215 ? 22.997 1.942 -33.869 1.00 84.19 215 LEU A O 1
ATOM 1706 N N . ILE A 1 216 ? 23.645 1.479 -35.967 1.00 83.88 216 ILE A N 1
ATOM 1707 C CA . ILE A 1 216 ? 23.855 0.037 -35.755 1.00 83.88 216 ILE A CA 1
ATOM 1708 C C . ILE A 1 216 ? 25.011 -0.199 -34.778 1.00 83.88 216 ILE A C 1
ATOM 1710 O O . ILE A 1 216 ? 24.853 -0.953 -33.819 1.00 83.88 216 ILE A O 1
ATOM 1714 N N . GLU A 1 217 ? 26.148 0.464 -34.985 1.00 85.38 217 GLU A N 1
ATOM 1715 C CA . GLU A 1 217 ? 27.320 0.364 -34.109 1.00 85.38 217 GLU A CA 1
ATOM 1716 C C . GLU A 1 217 ? 27.011 0.860 -32.693 1.00 85.38 217 GLU A C 1
ATOM 1718 O O . GLU A 1 217 ? 27.344 0.187 -31.717 1.00 85.38 217 GLU A O 1
ATOM 1723 N N . ALA A 1 218 ? 26.308 1.991 -32.574 1.00 84.06 218 ALA A N 1
ATOM 1724 C CA . ALA A 1 218 ? 25.877 2.533 -31.291 1.00 84.06 218 ALA A CA 1
ATOM 1725 C C . ALA A 1 218 ? 24.968 1.550 -30.538 1.00 84.06 218 ALA A C 1
ATOM 1727 O O . ALA A 1 218 ? 25.171 1.328 -29.347 1.00 84.06 218 ALA A O 1
ATOM 1728 N N . ARG A 1 219 ? 24.015 0.902 -31.226 1.00 82.38 219 ARG A N 1
ATOM 1729 C CA . ARG A 1 219 ? 23.156 -0.134 -30.623 1.00 82.38 219 ARG A CA 1
ATOM 1730 C C . ARG A 1 219 ? 23.944 -1.374 -30.212 1.00 82.38 219 ARG A C 1
ATOM 1732 O O . ARG A 1 219 ? 23.711 -1.896 -29.128 1.00 82.38 219 ARG A O 1
ATOM 1739 N N . ALA A 1 220 ? 24.869 -1.841 -31.048 1.00 82.44 220 ALA A N 1
ATOM 1740 C CA . ALA A 1 220 ? 25.690 -3.017 -30.758 1.00 82.44 220 ALA A CA 1
ATOM 1741 C C . ALA A 1 220 ? 26.659 -2.793 -29.581 1.00 82.44 220 ALA A C 1
ATOM 1743 O O . ALA A 1 220 ? 27.029 -3.747 -28.899 1.00 82.44 220 ALA A O 1
ATOM 1744 N N . GLY A 1 221 ? 27.061 -1.542 -29.335 1.00 79.44 221 GLY A N 1
ATOM 1745 C CA . GLY A 1 221 ? 27.919 -1.155 -28.216 1.00 79.44 221 GLY A CA 1
ATOM 1746 C C . GLY A 1 221 ? 27.216 -1.076 -26.855 1.00 79.44 221 GLY A C 1
ATOM 1747 O O . GLY A 1 221 ? 27.904 -0.998 -25.834 1.00 79.44 221 GLY A O 1
ATOM 1748 N N . LEU A 1 222 ? 25.877 -1.112 -26.811 1.00 79.62 222 LEU A N 1
ATOM 1749 C CA . LEU A 1 222 ? 25.127 -1.078 -25.555 1.00 79.62 222 LEU A CA 1
ATOM 1750 C C . LEU A 1 222 ? 25.350 -2.374 -24.766 1.00 79.62 222 LEU A C 1
ATOM 1752 O O . LEU A 1 222 ? 25.095 -3.479 -25.248 1.00 79.62 222 LEU A O 1
ATOM 1756 N N . LYS A 1 223 ? 25.802 -2.246 -23.516 1.00 71.25 223 LYS A N 1
ATOM 1757 C CA . LYS A 1 223 ? 25.956 -3.389 -22.611 1.00 71.25 223 LYS A CA 1
ATOM 1758 C C . LYS A 1 223 ? 24.623 -3.713 -21.946 1.00 71.25 223 LYS A C 1
ATOM 1760 O O . LYS A 1 223 ? 24.093 -2.896 -21.207 1.00 71.25 223 LYS A O 1
ATOM 1765 N N . THR A 1 224 ? 24.140 -4.939 -22.120 1.00 66.31 224 THR A N 1
ATOM 1766 C CA . THR A 1 224 ? 22.895 -5.436 -21.505 1.00 66.31 224 THR A CA 1
ATOM 1767 C C . THR A 1 224 ? 23.114 -6.101 -20.142 1.00 66.31 224 THR A C 1
ATOM 1769 O O . THR A 1 224 ? 22.275 -6.874 -19.682 1.00 66.31 224 THR A O 1
ATOM 1772 N N . SER A 1 225 ? 24.258 -5.878 -19.492 1.00 66.25 225 SER A N 1
ATOM 1773 C CA . SER A 1 225 ? 24.530 -6.460 -18.174 1.00 66.25 225 SER A CA 1
ATOM 1774 C C . SER A 1 225 ? 23.519 -5.960 -17.134 1.00 66.25 225 SER A C 1
ATOM 1776 O O . SER A 1 225 ? 23.130 -4.794 -17.159 1.00 66.25 225 SER A O 1
ATOM 1778 N N . GLY A 1 226 ? 23.096 -6.843 -16.224 1.00 64.69 226 GLY A N 1
ATOM 1779 C CA . GLY A 1 226 ? 22.198 -6.507 -15.110 1.00 64.69 226 GLY A CA 1
ATOM 1780 C C . GLY A 1 226 ? 20.694 -6.584 -15.410 1.00 64.69 226 GLY A C 1
ATOM 1781 O O . GLY A 1 226 ? 19.899 -6.240 -14.541 1.00 64.69 226 GLY A O 1
ATOM 1782 N N . THR A 1 227 ? 20.258 -7.012 -16.607 1.00 69.88 227 THR A N 1
ATOM 1783 C CA . THR A 1 227 ? 18.821 -7.038 -16.989 1.00 69.88 227 THR A CA 1
ATOM 1784 C C . THR A 1 227 ? 18.026 -7.997 -16.121 1.00 69.88 227 THR A C 1
ATOM 1786 O O . THR A 1 227 ? 16.932 -7.659 -15.682 1.00 69.88 227 THR A O 1
ATOM 1789 N N . GLU A 1 228 ? 18.618 -9.138 -15.779 1.00 73.88 228 GLU A N 1
ATOM 1790 C CA . GLU A 1 228 ? 18.053 -10.098 -14.829 1.00 73.88 228 GLU A CA 1
ATOM 1791 C C . GLU A 1 228 ? 17.913 -9.499 -13.420 1.00 73.88 228 GLU A C 1
ATOM 1793 O O . GLU A 1 228 ? 16.922 -9.751 -12.736 1.00 73.88 228 GLU A O 1
ATOM 1798 N N . ALA A 1 229 ? 18.866 -8.661 -12.992 1.00 74.12 229 ALA A N 1
ATOM 1799 C CA . ALA A 1 229 ? 18.823 -8.002 -11.688 1.00 74.12 229 ALA A CA 1
ATOM 1800 C C . ALA A 1 229 ? 17.729 -6.924 -11.633 1.00 74.12 229 ALA A C 1
ATOM 1802 O O . ALA A 1 229 ? 16.968 -6.875 -10.667 1.00 74.12 229 ALA A O 1
ATOM 1803 N N . LEU A 1 230 ? 17.591 -6.098 -12.676 1.00 73.88 230 LEU A N 1
ATOM 1804 C CA . LEU A 1 230 ? 16.502 -5.122 -12.773 1.00 73.88 230 LEU A CA 1
ATOM 1805 C C . LEU A 1 230 ? 15.137 -5.803 -12.886 1.00 73.88 230 LEU A C 1
ATOM 1807 O O . LEU A 1 230 ? 14.220 -5.430 -12.159 1.00 73.88 230 LEU A O 1
ATOM 1811 N N . GLN A 1 231 ? 15.008 -6.829 -13.731 1.00 76.81 231 GLN A N 1
ATOM 1812 C CA . GLN A 1 231 ? 13.781 -7.617 -13.839 1.00 76.81 231 GLN A CA 1
ATOM 1813 C C . GLN A 1 231 ? 13.423 -8.260 -12.493 1.00 76.81 231 GLN A C 1
ATOM 1815 O O . GLN A 1 231 ? 12.269 -8.204 -12.073 1.00 76.81 231 GLN A O 1
ATOM 1820 N N . GLY A 1 232 ? 14.411 -8.802 -11.775 1.00 80.12 232 GLY A N 1
ATOM 1821 C CA . GLY A 1 232 ? 14.236 -9.335 -10.426 1.00 80.12 232 GLY A CA 1
ATOM 1822 C C . GLY A 1 232 ? 13.788 -8.274 -9.417 1.00 80.12 232 GLY A C 1
ATOM 1823 O O . GLY A 1 232 ? 12.888 -8.535 -8.619 1.00 80.12 232 GLY A O 1
ATOM 1824 N N . ASN A 1 233 ? 14.356 -7.067 -9.469 1.00 78.69 233 ASN A N 1
ATOM 1825 C CA . ASN A 1 233 ? 13.965 -5.955 -8.598 1.00 78.69 233 ASN A CA 1
ATOM 1826 C C . ASN A 1 233 ? 12.535 -5.472 -8.888 1.00 78.69 233 ASN A C 1
ATOM 1828 O O . ASN A 1 233 ? 11.764 -5.251 -7.953 1.00 78.69 233 ASN A O 1
ATOM 1832 N N . ILE A 1 234 ? 12.164 -5.353 -10.168 1.00 80.12 234 ILE A N 1
ATOM 1833 C CA . ILE A 1 234 ? 10.800 -5.008 -10.593 1.00 80.12 234 ILE A CA 1
ATOM 1834 C C . ILE A 1 234 ? 9.822 -6.089 -10.127 1.00 80.12 234 ILE A C 1
ATOM 1836 O O . ILE A 1 234 ? 8.819 -5.762 -9.501 1.00 80.12 234 ILE A O 1
ATOM 1840 N N . ALA A 1 235 ? 10.129 -7.371 -10.344 1.00 82.38 235 ALA A N 1
ATOM 1841 C CA . ALA A 1 235 ? 9.284 -8.476 -9.895 1.00 82.38 235 ALA A CA 1
ATOM 1842 C C . ALA A 1 235 ? 9.059 -8.449 -8.372 1.00 82.38 235 ALA A C 1
ATOM 1844 O O . ALA A 1 235 ? 7.924 -8.551 -7.914 1.00 82.38 235 ALA A O 1
ATOM 1845 N N . GLN A 1 236 ? 10.111 -8.209 -7.581 1.00 83.19 236 GLN A N 1
ATOM 1846 C CA . GLN A 1 236 ? 9.991 -8.086 -6.124 1.00 83.19 236 GLN A CA 1
ATOM 1847 C C . GLN A 1 236 ? 9.149 -6.880 -5.690 1.00 83.19 236 GLN A C 1
ATOM 1849 O O . GLN A 1 236 ? 8.413 -6.966 -4.705 1.00 83.19 236 GLN A O 1
ATOM 1854 N N . PHE A 1 237 ? 9.238 -5.756 -6.407 1.00 83.19 237 PHE A N 1
ATOM 1855 C CA . PHE A 1 237 ? 8.378 -4.599 -6.159 1.00 83.19 237 PHE A CA 1
ATOM 1856 C C . PHE A 1 237 ? 6.912 -4.921 -6.465 1.00 83.19 237 PHE A C 1
ATOM 1858 O O . PHE A 1 237 ? 6.035 -4.637 -5.652 1.00 83.19 237 PHE A O 1
ATOM 1865 N N . ILE A 1 238 ? 6.644 -5.581 -7.589 1.00 83.31 238 ILE A N 1
ATOM 1866 C CA . ILE A 1 238 ? 5.300 -6.023 -7.965 1.00 83.31 238 ILE A CA 1
ATOM 1867 C C . ILE A 1 238 ? 4.716 -6.994 -6.928 1.00 83.31 238 ILE A C 1
ATOM 1869 O O . ILE A 1 238 ? 3.566 -6.833 -6.516 1.00 83.31 238 ILE A O 1
ATOM 1873 N N . ASP A 1 239 ? 5.499 -7.961 -6.451 1.00 85.88 239 ASP A N 1
ATOM 1874 C CA . ASP A 1 239 ? 5.068 -8.891 -5.403 1.00 85.88 239 ASP A CA 1
ATOM 1875 C C . ASP A 1 239 ? 4.738 -8.163 -4.094 1.00 85.88 239 ASP A C 1
ATOM 1877 O O . ASP A 1 239 ? 3.722 -8.457 -3.455 1.00 85.88 239 ASP A O 1
ATOM 1881 N N . LEU A 1 240 ? 5.541 -7.161 -3.711 1.00 86.31 240 LEU A N 1
ATOM 1882 C CA . LEU A 1 240 ? 5.240 -6.307 -2.561 1.00 86.31 240 LEU A CA 1
ATOM 1883 C C . LEU A 1 240 ? 3.891 -5.599 -2.732 1.00 86.31 240 LEU A C 1
ATOM 1885 O O . LEU A 1 240 ? 3.099 -5.556 -1.787 1.00 86.31 240 LEU A O 1
ATOM 1889 N N . LEU A 1 241 ? 3.610 -5.069 -3.923 1.00 84.38 241 LEU A N 1
ATOM 1890 C CA . LEU A 1 241 ? 2.346 -4.395 -4.192 1.00 84.38 241 LEU A CA 1
ATOM 1891 C C . LEU A 1 241 ? 1.147 -5.355 -4.131 1.00 84.38 241 LEU A C 1
ATOM 1893 O O . LEU A 1 241 ? 0.120 -5.003 -3.550 1.00 84.38 241 LEU A O 1
ATOM 1897 N N . LYS A 1 242 ? 1.278 -6.587 -4.646 1.00 86.06 242 LYS A N 1
ATOM 1898 C CA . LYS A 1 242 ? 0.237 -7.627 -4.527 1.00 86.06 242 LYS A CA 1
ATOM 1899 C C . LYS A 1 242 ? -0.083 -7.935 -3.066 1.00 86.06 242 LYS A C 1
ATOM 1901 O O . LYS A 1 242 ? -1.253 -7.951 -2.674 1.00 86.06 242 LYS A O 1
ATOM 1906 N N . VAL A 1 243 ? 0.950 -8.125 -2.242 1.00 88.94 243 VAL A N 1
ATOM 1907 C CA . VAL A 1 243 ? 0.777 -8.362 -0.802 1.00 88.94 243 VAL A CA 1
ATOM 1908 C C . VAL A 1 243 ? 0.127 -7.149 -0.134 1.00 88.94 243 VAL A C 1
ATOM 1910 O O . VAL A 1 243 ? -0.843 -7.323 0.601 1.00 88.94 243 VAL A O 1
ATOM 1913 N N . SER A 1 244 ? 0.586 -5.929 -0.436 1.00 86.31 244 SER A N 1
ATOM 1914 C CA . SER A 1 244 ? -0.008 -4.681 0.068 1.00 86.31 244 SER A CA 1
ATOM 1915 C C . SER A 1 244 ? -1.503 -4.595 -0.240 1.00 86.31 244 SER A C 1
ATOM 1917 O O . SER A 1 244 ? -2.311 -4.394 0.667 1.00 86.31 244 SER A O 1
ATOM 1919 N N . ASN A 1 245 ? -1.886 -4.854 -1.493 1.00 86.56 245 ASN A N 1
ATOM 1920 C CA . ASN A 1 245 ? -3.278 -4.860 -1.925 1.00 86.56 245 ASN A CA 1
ATOM 1921 C C . ASN A 1 245 ? -4.129 -5.884 -1.187 1.00 86.56 245 ASN A C 1
ATOM 1923 O O . ASN A 1 245 ? -5.231 -5.564 -0.739 1.00 86.56 245 ASN A O 1
ATOM 1927 N N . SER A 1 246 ? -3.609 -7.099 -1.016 1.00 88.12 246 SER A N 1
ATOM 1928 C CA . SER A 1 246 ? -4.324 -8.154 -0.302 1.00 88.12 246 SER A CA 1
ATOM 1929 C C . SER A 1 246 ? -4.608 -7.799 1.164 1.00 88.12 246 SER A C 1
ATOM 1931 O O . SER A 1 246 ? -5.582 -8.303 1.722 1.00 88.12 246 SER A O 1
ATOM 1933 N N . SER A 1 247 ? -3.799 -6.913 1.758 1.00 89.25 247 SER A N 1
ATOM 1934 C CA . SER A 1 247 ? -3.861 -6.491 3.164 1.00 89.25 247 SER A CA 1
ATOM 1935 C C . SER A 1 247 ? -4.628 -5.182 3.396 1.00 89.25 247 SER A C 1
ATOM 1937 O O . SER A 1 247 ? -4.751 -4.737 4.541 1.00 89.25 247 SER A O 1
ATOM 1939 N N . ASN A 1 248 ? -5.137 -4.541 2.336 1.00 87.25 248 ASN A N 1
ATOM 1940 C CA . ASN A 1 248 ? -5.797 -3.234 2.415 1.00 87.25 248 ASN A CA 1
ATOM 1941 C C . ASN A 1 248 ? -7.038 -3.238 3.320 1.00 87.25 248 ASN A C 1
ATOM 1943 O O . ASN A 1 248 ? -7.247 -2.292 4.084 1.00 87.25 248 ASN A O 1
ATOM 1947 N N . GLU A 1 249 ? -7.861 -4.286 3.255 1.00 89.00 249 GLU A N 1
ATOM 1948 C CA . GLU A 1 249 ? -9.083 -4.394 4.062 1.00 89.00 249 GLU A CA 1
ATOM 1949 C C . GLU A 1 249 ? -8.755 -4.475 5.557 1.00 89.00 249 GLU A C 1
ATOM 1951 O O . GLU A 1 249 ? -9.319 -3.740 6.373 1.00 89.00 249 GLU A O 1
ATOM 1956 N N . GLU A 1 250 ? -7.788 -5.318 5.916 1.00 90.50 250 GLU A N 1
ATOM 1957 C CA . GLU A 1 250 ? -7.326 -5.503 7.287 1.00 90.50 250 GLU A CA 1
ATOM 1958 C C . GLU A 1 250 ? -6.684 -4.222 7.830 1.00 90.50 250 GLU A C 1
ATOM 1960 O O . GLU A 1 250 ? -6.985 -3.800 8.951 1.00 90.50 250 GLU A O 1
ATOM 1965 N N . PHE A 1 251 ? -5.865 -3.540 7.025 1.00 86.81 251 PHE A N 1
ATOM 1966 C CA . PHE A 1 251 ? -5.271 -2.265 7.423 1.00 86.81 251 PHE A CA 1
ATOM 1967 C C . PHE A 1 251 ? -6.337 -1.172 7.607 1.00 86.81 251 PHE A C 1
ATOM 1969 O O . PHE A 1 251 ? -6.318 -0.427 8.591 1.00 86.81 251 PHE A O 1
ATOM 1976 N N . SER A 1 252 ? -7.330 -1.116 6.713 1.00 87.12 252 SER A N 1
ATOM 1977 C CA . SER A 1 252 ? -8.467 -0.201 6.835 1.00 87.12 252 SER A CA 1
ATOM 1978 C C . SER A 1 252 ? -9.294 -0.469 8.095 1.00 87.12 252 SER A C 1
ATOM 1980 O O . SER A 1 252 ? -9.819 0.478 8.689 1.00 87.12 252 SER A O 1
ATOM 1982 N N . MET A 1 253 ? -9.435 -1.729 8.509 1.00 89.56 253 MET A N 1
ATOM 1983 C CA . MET A 1 253 ? -10.117 -2.085 9.752 1.00 89.56 253 MET A CA 1
ATOM 1984 C C . MET A 1 253 ? -9.336 -1.588 10.973 1.00 89.56 253 MET A C 1
ATOM 1986 O O . MET A 1 253 ? -9.931 -0.955 11.846 1.00 89.56 253 MET A O 1
ATOM 1990 N N . ILE A 1 254 ? -8.013 -1.792 11.006 1.00 87.81 254 ILE A N 1
ATOM 1991 C CA . ILE A 1 254 ? -7.140 -1.266 12.071 1.00 87.81 254 ILE A CA 1
ATOM 1992 C C . ILE A 1 254 ? -7.278 0.254 12.175 1.00 87.81 254 ILE A C 1
ATOM 1994 O O . ILE A 1 254 ? -7.499 0.779 13.268 1.00 87.81 254 ILE A O 1
ATOM 1998 N N . TYR A 1 255 ? -7.193 0.967 11.047 1.00 87.44 255 TYR A N 1
ATOM 1999 C CA . TYR A 1 255 ? -7.351 2.420 11.026 1.00 87.44 255 TYR A CA 1
ATOM 2000 C C . TYR A 1 255 ? -8.691 2.855 11.624 1.00 87.44 255 TYR A C 1
ATOM 2002 O O . TYR A 1 255 ? -8.732 3.709 12.514 1.00 87.44 255 TYR A O 1
ATOM 2010 N N . ARG A 1 256 ? -9.788 2.246 11.162 1.00 88.50 256 ARG A N 1
ATOM 2011 C CA . ARG A 1 256 ? -11.135 2.546 11.648 1.00 88.50 256 ARG A CA 1
ATOM 2012 C C . ARG A 1 256 ? -11.252 2.275 13.152 1.00 88.50 256 ARG A C 1
ATOM 2014 O O . ARG A 1 256 ? -11.786 3.139 13.835 1.00 88.50 256 ARG A O 1
ATOM 2021 N N . LEU A 1 257 ? -10.699 1.172 13.677 1.00 89.50 257 LEU A N 1
ATOM 2022 C CA . LEU A 1 257 ? -10.677 0.878 15.123 1.00 89.50 257 LEU A CA 1
ATOM 2023 C C . LEU A 1 257 ? -9.909 1.935 15.924 1.00 89.50 257 LEU A C 1
ATOM 2025 O O . LEU A 1 257 ? -10.392 2.397 16.957 1.00 89.50 257 LEU A O 1
ATOM 2029 N N . ILE A 1 258 ? -8.722 2.334 15.460 1.00 87.31 258 ILE A N 1
ATOM 2030 C CA . ILE A 1 258 ? -7.914 3.372 16.118 1.00 87.31 258 ILE A CA 1
ATOM 2031 C C . ILE A 1 258 ? -8.682 4.690 16.140 1.00 87.31 258 ILE A C 1
ATOM 2033 O O . ILE A 1 258 ? -8.809 5.331 17.183 1.00 87.31 258 ILE A O 1
ATOM 2037 N N . HIS A 1 259 ? -9.218 5.093 14.989 1.00 86.50 259 HIS A N 1
ATOM 2038 C CA . HIS A 1 259 ? -9.952 6.343 14.854 1.00 86.50 259 HIS A CA 1
ATOM 2039 C C . HIS A 1 259 ? -11.191 6.370 15.757 1.00 86.50 259 HIS A C 1
ATOM 2041 O O . HIS A 1 259 ? -11.442 7.360 16.448 1.00 86.50 259 HIS A O 1
ATOM 2047 N N . SER A 1 260 ? -11.937 5.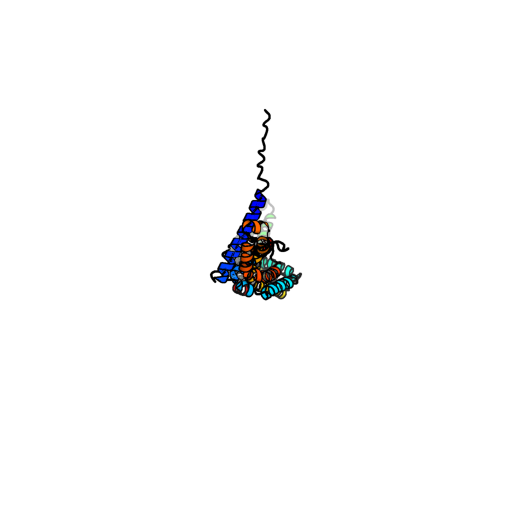268 15.780 1.00 89.75 260 SER A N 1
ATOM 2048 C CA . SER A 1 260 ? -13.177 5.124 16.528 1.00 89.75 260 SER A CA 1
ATOM 2049 C C . SER A 1 260 ? -12.917 5.150 18.043 1.00 89.75 260 SER A C 1
ATOM 2051 O O . SER A 1 260 ? -13.569 5.892 18.779 1.00 89.75 260 SER A O 1
ATOM 2053 N N . ARG A 1 261 ? -11.896 4.425 18.515 1.00 88.44 261 ARG A N 1
ATOM 2054 C CA . ARG A 1 261 ? -11.519 4.375 19.937 1.00 88.44 261 ARG A CA 1
ATOM 2055 C C . ARG A 1 261 ? -10.853 5.659 20.430 1.00 88.44 261 ARG A C 1
ATOM 2057 O O . ARG A 1 261 ? -11.001 5.998 21.603 1.00 88.44 261 ARG A O 1
ATOM 2064 N N . ALA A 1 262 ? -10.154 6.392 19.565 1.00 85.75 262 ALA A N 1
ATOM 2065 C CA . ALA A 1 262 ? -9.600 7.705 19.897 1.00 85.75 262 ALA A CA 1
ATOM 2066 C C . ALA A 1 262 ? -10.683 8.797 20.010 1.00 85.75 262 ALA A C 1
ATOM 2068 O O . ALA A 1 262 ? -10.508 9.751 20.775 1.00 85.75 262 ALA A O 1
ATOM 2069 N N . ASN A 1 263 ? -11.807 8.638 19.296 1.00 86.75 263 ASN A N 1
ATOM 2070 C CA . ASN A 1 263 ? -12.901 9.613 19.211 1.00 86.75 263 ASN A CA 1
ATOM 2071 C C . ASN A 1 263 ? -14.270 9.019 19.621 1.00 86.75 263 ASN A C 1
ATOM 2073 O O . ASN A 1 263 ? -15.239 9.108 18.864 1.00 86.75 263 ASN A O 1
ATOM 2077 N N . PRO A 1 264 ? -14.410 8.461 20.840 1.00 87.00 264 PRO A N 1
ATOM 2078 C CA . PRO A 1 264 ? -15.582 7.670 21.233 1.00 87.00 264 PRO A CA 1
ATOM 2079 C C . PRO A 1 264 ? -16.885 8.483 21.368 1.00 87.00 264 PRO A C 1
ATOM 2081 O O . PRO A 1 264 ? -17.981 7.920 21.372 1.00 87.00 264 PRO A O 1
ATOM 2084 N N . VAL A 1 265 ? -16.777 9.813 21.452 1.00 84.25 265 VAL A N 1
ATOM 2085 C CA . VAL A 1 265 ? -17.916 10.742 21.547 1.00 84.25 265 VAL A CA 1
ATOM 2086 C C . VAL A 1 265 ? -18.545 11.024 20.177 1.00 84.25 265 VAL A C 1
ATOM 2088 O O . VAL A 1 265 ? -19.707 11.403 20.106 1.00 84.25 265 VAL A O 1
ATOM 2091 N N . GLN A 1 266 ? -17.805 10.823 19.083 1.00 83.38 266 GLN A N 1
ATOM 2092 C CA . GLN A 1 266 ? -18.290 11.057 17.714 1.00 83.38 266 GLN A CA 1
ATOM 2093 C C . GLN A 1 266 ? -18.999 9.831 17.119 1.00 83.38 266 GLN A C 1
ATOM 2095 O O . GLN A 1 266 ? -19.338 9.809 15.939 1.00 83.38 266 GLN A O 1
ATOM 2100 N N . MET A 1 267 ? -19.192 8.785 17.921 1.00 83.56 267 MET A N 1
ATOM 2101 C CA . MET A 1 267 ? -19.768 7.527 17.472 1.00 83.56 267 MET A CA 1
ATOM 2102 C C . MET A 1 267 ? -21.286 7.572 17.500 1.00 83.56 267 MET A C 1
ATOM 2104 O O . MET A 1 267 ? -21.880 7.987 18.496 1.00 83.56 267 MET A O 1
ATOM 2108 N N . ASN A 1 268 ? -21.904 7.027 16.458 1.00 86.25 268 ASN A N 1
ATOM 2109 C CA . ASN A 1 268 ? -23.314 6.675 16.515 1.00 86.25 268 ASN A CA 1
ATOM 2110 C C . ASN A 1 268 ? -23.489 5.507 17.491 1.00 86.25 268 ASN A C 1
ATOM 2112 O O . ASN A 1 268 ? -22.790 4.499 17.384 1.00 86.25 268 ASN A O 1
ATOM 2116 N N . ARG A 1 269 ? -24.399 5.676 18.449 1.00 90.06 269 ARG A N 1
ATOM 2117 C CA . ARG A 1 269 ? -24.747 4.680 19.462 1.00 90.06 269 ARG A CA 1
ATOM 2118 C C . ARG A 1 269 ? -26.245 4.464 19.417 1.00 90.06 269 ARG A C 1
ATOM 2120 O O . ARG A 1 269 ? -27.005 5.428 19.470 1.00 90.06 269 ARG A O 1
ATOM 2127 N N . GLU A 1 270 ? -26.650 3.215 19.327 1.00 90.69 270 GLU A N 1
ATOM 2128 C CA . GLU A 1 270 ? -28.041 2.792 19.341 1.00 90.69 270 GLU A CA 1
ATOM 2129 C C . GLU A 1 270 ? -28.464 2.429 20.762 1.00 90.69 270 GLU A C 1
ATOM 2131 O O . GLU A 1 270 ? -29.557 2.787 21.198 1.00 90.69 270 GLU A O 1
ATOM 2136 N N . VAL A 1 271 ? -27.583 1.753 21.505 1.00 92.50 271 VAL A N 1
ATOM 2137 C CA . VAL A 1 271 ? -27.957 1.060 22.745 1.00 92.50 271 VAL A CA 1
ATOM 2138 C C . VAL A 1 271 ? -27.187 1.531 23.980 1.00 92.50 271 VAL A C 1
ATOM 2140 O O . VAL A 1 271 ? -27.636 1.308 25.104 1.00 92.50 271 VAL A O 1
ATOM 2143 N N . THR A 1 272 ? -26.062 2.234 23.814 1.00 92.25 272 THR A N 1
ATOM 2144 C CA . THR A 1 272 ? -25.217 2.731 24.915 1.00 92.25 272 THR A CA 1
ATOM 2145 C C . THR A 1 272 ? -25.071 4.259 24.930 1.00 92.25 272 THR A C 1
ATOM 2147 O O . THR A 1 272 ? -24.011 4.772 25.289 1.00 92.25 272 THR A O 1
ATOM 2150 N N . ILE A 1 273 ? -26.100 5.016 24.535 1.00 87.75 273 ILE A N 1
ATOM 2151 C CA . ILE A 1 273 ? -26.030 6.483 24.342 1.00 87.75 273 ILE A CA 1
ATOM 2152 C C . ILE A 1 273 ? -25.500 7.231 25.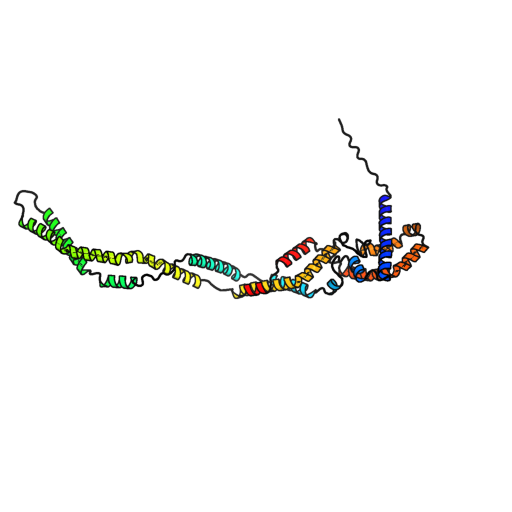585 1.00 87.75 273 ILE A C 1
ATOM 2154 O O . ILE A 1 273 ? -24.744 8.189 25.451 1.00 87.75 273 ILE A O 1
ATOM 2158 N N . GLY A 1 274 ? -25.821 6.781 26.803 1.00 87.31 274 GLY A N 1
ATOM 2159 C CA . GLY A 1 274 ? -25.293 7.373 28.044 1.00 87.31 274 GLY A CA 1
ATOM 2160 C C . GLY A 1 274 ? -23.897 6.923 28.476 1.00 87.31 274 GLY A C 1
ATOM 2161 O O . GLY A 1 274 ? -23.433 7.356 29.529 1.00 87.31 274 GLY A O 1
ATOM 2162 N N . PHE A 1 275 ? -23.231 6.068 27.701 1.00 91.81 275 PHE A N 1
ATOM 2163 C CA . PHE A 1 275 ? -21.872 5.582 27.949 1.00 91.81 275 PHE A CA 1
ATOM 2164 C C . PHE A 1 275 ? -20.932 6.085 26.845 1.00 91.81 275 PHE A C 1
ATOM 2166 O O . PHE A 1 275 ? -20.354 5.305 26.090 1.00 91.81 275 PHE A O 1
ATOM 2173 N N . LEU A 1 276 ? -20.802 7.409 26.717 1.00 88.69 276 LEU A N 1
ATOM 2174 C CA . LEU A 1 276 ? -20.073 8.056 25.616 1.00 88.69 276 LEU A CA 1
ATOM 2175 C C . LEU A 1 276 ? -18.580 7.702 25.576 1.00 88.69 276 LEU A C 1
ATOM 2177 O O . LEU A 1 276 ? -17.991 7.684 24.500 1.00 88.69 276 LEU A O 1
ATOM 2181 N N . ASN A 1 277 ? -17.973 7.392 26.723 1.00 89.81 277 ASN A N 1
ATOM 2182 C CA . ASN A 1 277 ? -16.594 6.904 26.828 1.00 89.81 277 ASN A CA 1
ATOM 2183 C C . ASN A 1 277 ? -16.513 5.366 26.892 1.00 89.81 277 ASN A C 1
ATOM 2185 O O . ASN A 1 277 ? -15.486 4.813 27.299 1.00 89.81 277 ASN A O 1
ATOM 2189 N N . GLY A 1 278 ? -17.592 4.670 26.523 1.00 91.94 278 GLY A N 1
ATOM 2190 C CA . GLY A 1 278 ? -17.679 3.215 26.489 1.00 91.94 278 GLY A CA 1
ATOM 2191 C C . GLY A 1 278 ? -17.442 2.583 27.860 1.00 91.94 278 GLY A C 1
ATOM 2192 O O . GLY A 1 278 ? -18.050 2.982 28.859 1.00 91.94 278 GLY A O 1
ATOM 2193 N N . VAL A 1 279 ? -16.512 1.625 27.914 1.00 92.06 279 VAL A N 1
ATOM 2194 C CA . VAL A 1 279 ? -16.128 0.880 29.128 1.00 92.06 279 VAL A CA 1
ATOM 2195 C C . VAL A 1 279 ? -15.837 1.786 30.326 1.00 92.06 279 VAL A C 1
ATOM 2197 O O . VAL A 1 279 ? -16.218 1.454 31.444 1.00 92.06 279 VAL A O 1
ATOM 2200 N N . THR A 1 280 ? -15.237 2.962 30.121 1.00 91.44 280 THR A N 1
ATOM 2201 C CA . THR A 1 280 ? -14.934 3.892 31.225 1.00 91.44 280 THR A CA 1
ATOM 2202 C C . THR A 1 280 ? -16.200 4.360 31.943 1.00 91.44 280 THR A C 1
ATOM 2204 O O . THR A 1 280 ? -16.258 4.357 33.173 1.00 91.44 280 THR A O 1
ATOM 2207 N N . ASP A 1 281 ? -17.227 4.759 31.192 1.00 92.75 281 ASP A N 1
ATOM 2208 C CA . ASP A 1 281 ? -18.485 5.224 31.782 1.00 92.75 281 ASP A CA 1
ATOM 2209 C C . ASP A 1 281 ? -19.289 4.056 32.352 1.00 92.75 281 ASP A C 1
ATOM 2211 O O . ASP A 1 281 ? -19.905 4.195 33.411 1.00 92.75 281 ASP A O 1
ATOM 2215 N N . PHE A 1 282 ? -19.217 2.895 31.698 1.00 93.31 282 PHE A N 1
ATOM 2216 C CA . PHE A 1 282 ? -19.819 1.661 32.187 1.00 93.31 282 PHE A CA 1
ATOM 2217 C C . PHE A 1 282 ? -19.210 1.213 33.523 1.00 93.31 282 PHE A C 1
ATOM 2219 O O . PHE A 1 282 ? -19.940 0.894 34.455 1.00 93.31 282 PHE A O 1
ATOM 2226 N N . HIS A 1 283 ? -17.890 1.312 33.687 1.00 91.38 283 HIS A N 1
ATOM 2227 C CA . HIS A 1 283 ? -17.210 1.006 34.946 1.00 91.38 283 HIS A CA 1
ATOM 2228 C C . HIS A 1 283 ? -17.673 1.918 36.085 1.00 91.38 283 HIS A C 1
ATOM 2230 O O . HIS A 1 283 ? -17.792 1.512 37.244 1.00 91.38 283 HIS A O 1
ATOM 2236 N N . ARG A 1 284 ? -17.933 3.186 35.770 1.00 92.81 284 ARG A N 1
ATOM 2237 C CA . ARG A 1 284 ? -18.396 4.139 36.770 1.00 92.81 284 ARG A CA 1
ATOM 2238 C C . ARG A 1 284 ? -19.871 3.939 37.153 1.00 92.81 284 ARG A C 1
ATOM 2240 O O . ARG A 1 284 ? -20.251 4.445 38.200 1.00 92.81 284 ARG A O 1
ATOM 2247 N N . LEU A 1 285 ? -20.670 3.178 36.396 1.00 92.94 285 LEU A N 1
ATOM 2248 C CA . LEU A 1 285 ? -22.072 2.878 36.730 1.00 92.94 285 LEU A CA 1
ATOM 2249 C C . LEU A 1 285 ? -22.212 2.287 38.140 1.00 92.94 285 LEU A C 1
ATOM 2251 O O . LEU A 1 285 ? -23.047 2.737 38.923 1.00 92.94 285 LEU A O 1
ATOM 2255 N N . LEU A 1 286 ? -21.370 1.307 38.486 1.00 90.75 286 LEU A N 1
ATOM 2256 C CA . LEU A 1 286 ? -21.376 0.709 39.822 1.00 90.75 286 LEU A CA 1
ATOM 2257 C C . LEU A 1 286 ? -21.036 1.744 40.901 1.00 90.75 286 LEU A C 1
ATOM 2259 O O . LEU A 1 286 ? -21.685 1.784 41.944 1.00 90.75 286 LEU A O 1
ATOM 2263 N N . LYS A 1 287 ? -20.045 2.602 40.631 1.00 91.25 287 LYS A N 1
ATOM 2264 C CA . LYS A 1 287 ? -19.627 3.665 41.555 1.00 91.25 287 LYS A CA 1
ATOM 2265 C C . LYS A 1 287 ? -20.744 4.685 41.768 1.00 91.25 287 LYS A C 1
ATOM 2267 O O . LYS A 1 287 ? -20.988 5.066 42.905 1.00 91.25 287 LYS A O 1
ATOM 2272 N N . ASP A 1 288 ? -21.458 5.062 40.708 1.00 91.75 288 ASP A N 1
ATOM 2273 C CA . ASP A 1 288 ? -22.595 5.983 40.796 1.00 91.75 288 ASP A CA 1
ATOM 2274 C C . ASP A 1 288 ? -23.750 5.382 41.613 1.00 91.75 288 ASP A C 1
ATOM 2276 O O . ASP A 1 288 ? -24.362 6.070 42.427 1.00 91.75 288 ASP A O 1
ATOM 2280 N N . LEU A 1 289 ? -24.043 4.088 41.432 1.00 89.81 289 LEU A N 1
ATOM 2281 C CA . LEU A 1 289 ? -25.079 3.380 42.196 1.00 89.81 289 LEU A CA 1
ATOM 2282 C C . LEU A 1 289 ? -24.739 3.268 43.687 1.00 89.81 289 LEU A C 1
ATOM 2284 O O . LEU A 1 289 ? -25.641 3.204 44.521 1.00 89.81 289 LEU A O 1
ATOM 2288 N N . GLN A 1 290 ? -23.449 3.222 44.017 1.00 89.75 290 GLN A N 1
ATOM 2289 C CA . GLN A 1 290 ? -22.939 3.157 45.386 1.00 89.75 290 GLN A CA 1
ATOM 2290 C C . GLN A 1 290 ? -22.710 4.543 46.008 1.00 89.75 290 GLN A C 1
ATOM 2292 O O . GLN A 1 290 ? -22.348 4.622 47.183 1.00 89.75 290 GLN A O 1
ATOM 2297 N N . ASP A 1 291 ? -22.932 5.630 45.263 1.00 90.06 291 ASP A N 1
ATOM 2298 C CA . ASP A 1 291 ? -22.749 6.988 45.765 1.00 90.06 291 ASP A CA 1
ATOM 2299 C C . ASP A 1 291 ? -23.744 7.275 46.916 1.00 90.06 291 ASP A C 1
ATOM 2301 O O . ASP A 1 291 ? -24.968 7.200 46.728 1.00 90.06 291 ASP A O 1
ATOM 2305 N N . PRO A 1 292 ? -23.264 7.659 48.117 1.00 88.94 292 PRO A N 1
ATOM 2306 C CA . PRO A 1 292 ? -24.135 7.976 49.247 1.00 88.94 292 PRO A CA 1
ATOM 2307 C C . PRO A 1 292 ? -25.147 9.092 48.954 1.00 88.94 292 PRO A C 1
ATOM 2309 O O . PRO A 1 292 ? -26.233 9.115 49.530 1.00 88.94 292 PRO A O 1
ATOM 2312 N N . SER A 1 293 ? -24.816 10.039 48.074 1.00 86.12 293 SER A N 1
ATOM 2313 C CA . SER A 1 293 ? -25.721 11.113 47.661 1.00 86.12 293 SER A CA 1
ATOM 2314 C C . SER A 1 293 ? -26.893 10.599 46.822 1.00 86.12 293 SER A C 1
ATOM 2316 O O . SER A 1 293 ? -28.010 11.091 46.989 1.00 86.12 293 SER A O 1
ATOM 2318 N N . PHE A 1 294 ? -26.685 9.556 46.012 1.00 87.31 294 PHE A N 1
ATOM 2319 C CA . PHE A 1 294 ? -27.757 8.885 45.280 1.00 87.31 294 PHE A CA 1
ATOM 2320 C C . PHE A 1 294 ? -28.685 8.123 46.235 1.00 87.31 294 PHE A C 1
ATOM 2322 O O . PHE A 1 294 ? -29.911 8.255 46.162 1.00 87.31 294 PHE A O 1
ATOM 2329 N N . ALA A 1 295 ? -28.111 7.411 47.211 1.00 87.69 295 ALA A N 1
ATOM 2330 C CA . ALA A 1 295 ? -28.873 6.741 48.266 1.00 87.69 295 ALA A CA 1
ATOM 2331 C C . ALA A 1 295 ? -29.709 7.718 49.107 1.00 87.69 295 ALA A C 1
ATOM 2333 O O . ALA A 1 295 ? -30.875 7.434 49.387 1.00 87.69 295 ALA A O 1
ATOM 2334 N N . LYS A 1 296 ? -29.164 8.897 49.437 1.00 87.81 296 LYS A N 1
ATOM 2335 C CA . LYS A 1 296 ? -29.904 9.976 50.117 1.00 87.81 296 LYS A CA 1
ATOM 2336 C C . LYS A 1 296 ? -31.072 10.513 49.288 1.00 87.81 296 LYS A C 1
ATOM 2338 O O . LYS A 1 296 ? -32.087 10.892 49.860 1.00 87.81 296 LYS A O 1
ATOM 2343 N N . MET A 1 297 ? -30.938 10.549 47.962 1.00 84.50 297 MET A N 1
ATOM 2344 C CA . MET A 1 297 ? -31.956 11.097 47.062 1.00 84.50 297 MET A CA 1
ATOM 2345 C C . MET A 1 297 ? -33.105 10.115 46.791 1.00 84.50 297 MET A C 1
ATOM 2347 O O . MET A 1 297 ? -34.266 10.515 46.762 1.00 84.50 297 MET A O 1
ATOM 2351 N N . VAL A 1 298 ? -32.798 8.832 46.583 1.00 85.75 298 VAL A N 1
ATOM 2352 C CA . VAL A 1 298 ? -33.780 7.826 46.124 1.00 85.75 298 VAL A CA 1
ATOM 2353 C C . VAL A 1 298 ? -34.231 6.885 47.252 1.00 85.75 298 VAL A C 1
ATOM 2355 O O . VAL A 1 298 ? -35.312 6.292 47.183 1.00 85.75 298 VAL A O 1
ATOM 2358 N N . GLY A 1 299 ? -33.446 6.783 48.325 1.00 90.50 299 GLY A N 1
ATOM 2359 C CA . GLY A 1 299 ? -33.663 5.901 49.469 1.00 90.50 299 GLY A CA 1
ATOM 2360 C C . GLY A 1 299 ? -32.918 4.570 49.334 1.00 90.50 299 GLY A C 1
ATOM 2361 O O . GLY A 1 299 ? -33.032 3.870 48.326 1.00 90.50 299 GLY A O 1
ATOM 2362 N N . GLU A 1 300 ? -32.208 4.172 50.392 1.00 90.00 300 GLU A N 1
ATOM 2363 C CA . GLU A 1 300 ? -31.306 3.006 50.414 1.00 90.00 300 GLU A CA 1
ATOM 2364 C C . GLU A 1 300 ? -31.963 1.701 49.942 1.00 90.00 300 GLU A C 1
ATOM 2366 O O . GLU A 1 300 ? -31.397 0.967 49.133 1.00 90.00 300 GLU A O 1
ATOM 2371 N N . LYS A 1 301 ? -33.199 1.423 50.383 1.00 91.56 301 LYS A N 1
ATOM 2372 C CA . LYS A 1 301 ? -33.942 0.218 49.967 1.00 91.56 301 LYS A CA 1
ATOM 2373 C C . LYS A 1 301 ? -34.173 0.167 48.453 1.00 91.56 301 LYS A C 1
ATOM 2375 O O . LYS A 1 301 ? -34.146 -0.917 47.873 1.00 91.56 301 LYS A O 1
ATOM 2380 N N . LYS A 1 302 ? -34.422 1.316 47.813 1.00 91.94 302 LYS A N 1
ATOM 2381 C CA . LYS A 1 302 ? -34.638 1.398 46.360 1.00 91.94 302 LYS A CA 1
ATOM 2382 C C . LYS A 1 302 ? -33.323 1.249 45.605 1.00 91.94 302 LYS A C 1
ATOM 2384 O O . LYS A 1 302 ? -33.289 0.508 44.630 1.00 91.94 302 LYS A O 1
ATOM 2389 N N . VAL A 1 303 ? -32.249 1.869 46.096 1.00 91.12 303 VAL A N 1
ATOM 2390 C CA . VAL A 1 303 ? -30.900 1.686 45.538 1.00 91.12 303 VAL A CA 1
ATOM 2391 C C . VAL A 1 303 ? -30.479 0.222 45.597 1.00 91.12 303 VAL A C 1
ATOM 2393 O O . VAL A 1 303 ? -30.020 -0.311 44.595 1.00 91.12 303 VAL A O 1
ATOM 2396 N N . LYS A 1 304 ? -30.721 -0.471 46.717 1.00 90.50 304 LYS A N 1
ATOM 2397 C CA . LYS A 1 304 ? -30.426 -1.906 46.831 1.00 90.50 304 LYS A CA 1
ATOM 2398 C C . LYS A 1 304 ? -31.193 -2.738 45.799 1.00 90.50 304 LYS A C 1
ATOM 2400 O O . LYS A 1 304 ? -30.583 -3.544 45.110 1.00 90.50 304 LYS A O 1
ATOM 2405 N N . LYS A 1 305 ? -32.502 -2.497 45.637 1.00 91.62 305 LYS A N 1
ATOM 2406 C CA . LYS A 1 305 ? -33.307 -3.161 44.594 1.00 91.62 305 LYS A CA 1
ATOM 2407 C C . LYS A 1 305 ? -32.789 -2.872 43.185 1.00 91.62 305 LYS A C 1
ATOM 2409 O O . LYS A 1 305 ? -32.786 -3.769 42.354 1.00 91.62 305 LYS A O 1
ATOM 2414 N N . LEU A 1 306 ? -32.363 -1.637 42.920 1.00 91.50 306 LEU A N 1
ATOM 2415 C CA . LEU A 1 306 ? -31.799 -1.243 41.633 1.00 91.50 306 LEU A CA 1
ATOM 2416 C C . LEU A 1 306 ? -30.459 -1.936 41.369 1.00 91.50 306 LEU A C 1
ATOM 2418 O O . LEU A 1 306 ? -30.250 -2.444 40.275 1.00 91.50 306 LEU A O 1
ATOM 2422 N N . LEU A 1 307 ? -29.584 -2.005 42.374 1.00 91.69 307 LEU A N 1
ATOM 2423 C CA . LEU A 1 307 ? -28.309 -2.711 42.295 1.00 91.69 307 LEU A CA 1
ATOM 2424 C C . LEU A 1 307 ? -28.520 -4.210 42.057 1.00 91.69 307 LEU A C 1
ATOM 2426 O O . LEU A 1 307 ? -27.892 -4.775 41.169 1.00 91.69 307 LEU A O 1
ATOM 2430 N N . ASP A 1 308 ? -29.425 -4.839 42.814 1.00 90.50 308 ASP A N 1
ATOM 2431 C CA . ASP A 1 308 ? -29.803 -6.244 42.625 1.00 90.50 308 ASP A CA 1
ATOM 2432 C C . ASP A 1 308 ? -30.387 -6.477 41.230 1.00 90.50 308 ASP A C 1
ATOM 2434 O O . ASP A 1 308 ? -30.031 -7.450 40.569 1.00 90.50 308 ASP A O 1
ATOM 2438 N N . GLY A 1 309 ? -31.227 -5.547 40.770 1.00 89.94 309 GLY A N 1
ATOM 2439 C CA . GLY A 1 309 ? -31.758 -5.526 39.419 1.00 89.94 309 GLY A CA 1
ATOM 2440 C C . GLY A 1 309 ? -30.643 -5.480 38.386 1.00 89.94 309 GLY A C 1
ATOM 2441 O O . GLY A 1 309 ? -30.663 -6.305 37.489 1.00 89.94 309 GLY A O 1
ATOM 2442 N N . LEU A 1 310 ? -29.663 -4.581 38.530 1.00 93.19 310 LEU A N 1
ATOM 2443 C CA . LEU A 1 310 ? -28.568 -4.351 37.578 1.00 93.19 310 LEU A CA 1
ATOM 2444 C C . LEU A 1 310 ? -27.426 -5.384 37.639 1.00 93.19 310 LEU A C 1
ATOM 2446 O O . LEU A 1 310 ? -26.489 -5.322 36.843 1.00 93.19 310 LEU A O 1
ATOM 2450 N N . LYS A 1 311 ? -27.476 -6.358 38.556 1.00 89.88 311 LYS A N 1
ATOM 2451 C CA . LYS A 1 311 ? -26.446 -7.408 38.673 1.00 89.88 311 LYS A CA 1
ATOM 2452 C C . LYS A 1 311 ? -26.129 -8.135 37.358 1.00 89.88 311 LYS A C 1
ATOM 2454 O O . LYS A 1 311 ? -24.940 -8.325 37.105 1.00 89.88 311 LYS A O 1
ATOM 2459 N N . PRO A 1 312 ? -27.106 -8.539 36.521 1.00 89.56 312 PRO A N 1
ATOM 2460 C CA . PRO A 1 312 ? -26.821 -9.215 35.260 1.00 89.56 312 PRO A CA 1
ATOM 2461 C C . PRO A 1 312 ? -25.892 -8.409 34.354 1.00 89.56 312 PRO A C 1
ATOM 2463 O O . PRO A 1 312 ? -24.884 -8.945 33.897 1.00 89.56 312 PRO A O 1
ATOM 2466 N N . ILE A 1 313 ? -26.160 -7.116 34.145 1.00 90.88 313 ILE A N 1
ATOM 2467 C CA . ILE A 1 313 ? -25.295 -6.306 33.287 1.00 90.88 313 ILE A CA 1
ATOM 2468 C C . ILE A 1 313 ? -23.963 -5.968 33.967 1.00 90.88 313 ILE A C 1
ATOM 2470 O O . ILE A 1 313 ? -22.916 -5.995 33.335 1.00 90.88 313 ILE A O 1
ATOM 2474 N N . LEU A 1 314 ? -23.948 -5.750 35.280 1.00 89.88 314 LEU A N 1
ATOM 2475 C CA . LEU A 1 314 ? -22.692 -5.550 36.009 1.00 89.88 314 LEU A CA 1
ATOM 2476 C C . LEU A 1 314 ? -21.798 -6.806 35.975 1.00 89.88 314 LEU A C 1
ATOM 2478 O O . LEU A 1 314 ? -20.576 -6.694 36.016 1.00 89.88 314 LEU A O 1
ATOM 2482 N N . SER A 1 315 ? -22.379 -8.003 35.834 1.00 88.38 315 SER A N 1
ATOM 2483 C CA . SER A 1 315 ? -21.621 -9.259 35.768 1.00 88.38 315 SER A CA 1
ATOM 2484 C C . SER A 1 315 ? -20.820 -9.440 34.473 1.00 88.38 315 SER A C 1
ATOM 2486 O O . SER A 1 315 ? -19.831 -10.172 34.474 1.00 88.38 315 SER A O 1
ATOM 2488 N N . ILE A 1 316 ? -21.196 -8.758 33.381 1.00 89.31 316 ILE A N 1
ATOM 2489 C CA . ILE A 1 316 ? -20.437 -8.799 32.119 1.00 89.31 3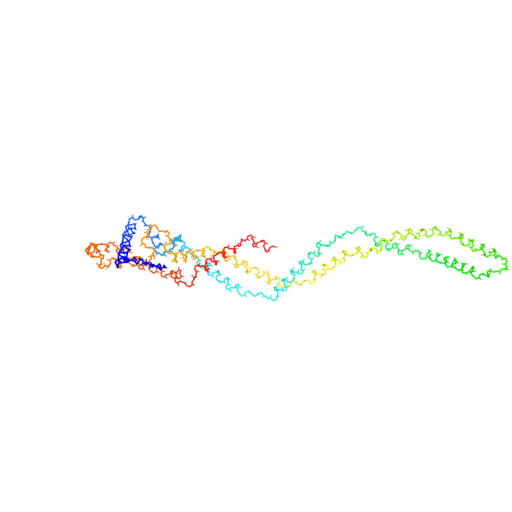16 ILE A CA 1
ATOM 2490 C C . ILE A 1 316 ? -19.257 -7.822 32.101 1.00 89.31 316 ILE A C 1
ATOM 2492 O O . ILE A 1 316 ? -18.423 -7.902 31.202 1.00 89.31 316 ILE A O 1
ATOM 2496 N N . GLN A 1 317 ? -19.158 -6.927 33.089 1.00 88.69 317 GLN A N 1
ATOM 2497 C CA . GLN A 1 317 ? -18.137 -5.882 33.136 1.00 88.69 317 GLN A CA 1
ATOM 2498 C C . GLN A 1 317 ? -16.718 -6.448 33.080 1.00 88.69 317 GLN A C 1
ATOM 2500 O O . GLN A 1 317 ? -15.924 -5.981 32.275 1.00 88.69 317 GLN A O 1
ATOM 2505 N N . SER A 1 318 ? -16.418 -7.511 33.831 1.00 88.31 318 SER A N 1
ATOM 2506 C CA . SER A 1 318 ? -15.087 -8.134 33.814 1.00 88.31 318 SER A CA 1
ATOM 2507 C C . SER A 1 318 ? -14.705 -8.689 32.439 1.00 88.31 318 SER A C 1
ATOM 2509 O O . SER A 1 318 ? -13.558 -8.558 32.022 1.00 88.31 318 SER A O 1
ATOM 2511 N N . LYS A 1 319 ? -15.664 -9.267 31.705 1.00 91.19 319 LYS A N 1
ATOM 2512 C CA . LYS A 1 319 ? -15.433 -9.768 30.342 1.00 91.19 319 LYS A CA 1
ATOM 2513 C C . LYS A 1 319 ? -15.237 -8.631 29.344 1.00 91.19 319 LYS A C 1
ATOM 2515 O O . LYS A 1 319 ? -14.390 -8.731 28.463 1.00 91.19 319 LYS A O 1
ATOM 2520 N N . VAL A 1 320 ? -16.014 -7.556 29.475 1.00 92.00 320 VAL A N 1
ATOM 2521 C CA . VAL A 1 320 ? -15.856 -6.352 28.646 1.00 92.00 320 VAL A CA 1
ATOM 2522 C C . VAL A 1 320 ? -14.514 -5.675 28.931 1.00 92.00 320 VAL A C 1
ATOM 2524 O O . VAL A 1 320 ? -13.850 -5.256 27.988 1.00 92.00 320 VAL A O 1
ATOM 2527 N N . ASP A 1 321 ? -14.078 -5.633 30.190 1.00 90.38 321 ASP A N 1
ATOM 2528 C CA . ASP A 1 321 ? -12.770 -5.112 30.596 1.00 90.38 321 ASP A CA 1
ATOM 2529 C C . ASP A 1 321 ? -11.628 -5.958 30.007 1.00 90.38 321 ASP A C 1
ATOM 2531 O O . ASP A 1 321 ? -10.693 -5.407 29.425 1.00 90.38 321 ASP A O 1
ATOM 2535 N N . GLU A 1 322 ? -11.726 -7.292 30.081 1.00 91.06 322 GLU A N 1
ATOM 2536 C CA . GLU A 1 322 ? -10.749 -8.209 29.475 1.00 91.06 322 GLU A CA 1
ATOM 2537 C C . GLU A 1 322 ? -10.642 -7.993 27.959 1.00 91.06 322 GLU A C 1
ATOM 2539 O O . GLU A 1 322 ? -9.542 -7.897 27.410 1.00 91.06 322 GLU A O 1
ATOM 2544 N N . LEU A 1 323 ? -11.785 -7.889 27.273 1.00 90.81 323 LEU A N 1
ATOM 2545 C CA . LEU A 1 323 ? -11.813 -7.589 25.845 1.00 90.81 323 LEU A CA 1
ATOM 2546 C C . LEU A 1 323 ? -11.215 -6.215 25.564 1.00 90.81 323 LEU A C 1
ATOM 2548 O O . LEU A 1 323 ? -10.379 -6.101 24.677 1.00 90.81 323 LEU A O 1
ATOM 2552 N N . ASN A 1 324 ? -11.586 -5.186 26.324 1.00 90.88 324 ASN A N 1
ATOM 2553 C CA . ASN A 1 324 ? -11.069 -3.839 26.125 1.00 90.88 324 ASN A CA 1
ATOM 2554 C C . ASN A 1 324 ? -9.543 -3.785 26.253 1.00 90.88 324 ASN A C 1
ATOM 2556 O O . ASN A 1 324 ? -8.909 -3.161 25.402 1.00 90.88 324 ASN A O 1
ATOM 2560 N N . GLY A 1 325 ? -8.970 -4.497 27.230 1.00 88.44 325 GLY A N 1
ATOM 2561 C CA . GLY A 1 325 ? -7.520 -4.604 27.411 1.00 88.44 325 GLY A CA 1
ATOM 2562 C C . GLY A 1 325 ? -6.801 -5.207 26.198 1.00 88.44 325 GLY A C 1
ATOM 2563 O O . GLY A 1 325 ? -5.712 -4.765 25.837 1.00 88.44 325 GLY A O 1
ATOM 2564 N N . LYS A 1 326 ? -7.434 -6.145 25.477 1.00 87.62 326 LYS A N 1
ATOM 2565 C CA . LYS A 1 326 ? -6.886 -6.700 24.220 1.00 87.62 326 LYS A CA 1
ATOM 2566 C C . LYS A 1 326 ? -6.804 -5.663 23.089 1.00 87.62 326 LYS A C 1
ATOM 2568 O O . LYS A 1 326 ? -6.039 -5.859 22.149 1.00 87.62 326 LYS A O 1
ATOM 2573 N N . PHE A 1 327 ? -7.540 -4.552 23.184 1.00 86.56 327 PHE A N 1
ATOM 2574 C CA . PHE A 1 327 ? -7.548 -3.450 22.211 1.00 86.56 327 PHE A CA 1
ATOM 2575 C C . PHE A 1 327 ? -6.902 -2.159 22.754 1.00 86.56 327 PHE A C 1
ATOM 2577 O O . PHE A 1 327 ? -7.124 -1.074 22.202 1.00 86.56 327 PHE A O 1
ATOM 2584 N N . ASP A 1 328 ? -6.101 -2.233 23.822 1.00 78.75 328 ASP A N 1
ATOM 2585 C CA . ASP A 1 328 ? -5.438 -1.057 24.410 1.00 78.75 328 ASP A CA 1
ATOM 2586 C C . ASP A 1 328 ? -4.436 -0.393 23.453 1.00 78.75 328 ASP A C 1
ATOM 2588 O O . ASP A 1 328 ? -4.303 0.835 23.453 1.00 78.75 328 ASP A O 1
ATOM 2592 N N . LEU A 1 329 ? -3.817 -1.177 22.560 1.00 72.44 329 LEU A N 1
ATOM 2593 C CA . LEU A 1 329 ? -2.926 -0.686 21.498 1.00 72.44 329 LEU A CA 1
ATOM 2594 C C . LEU A 1 329 ? -3.618 0.260 20.505 1.00 72.44 329 LEU A C 1
ATOM 2596 O O . LEU A 1 329 ? -2.937 1.000 19.803 1.00 72.44 329 LEU A O 1
ATOM 2600 N N . PHE A 1 330 ? -4.952 0.270 20.462 1.00 74.56 330 PHE A N 1
ATOM 2601 C CA . PHE A 1 330 ? -5.746 1.143 19.592 1.00 74.56 330 PHE A CA 1
ATOM 2602 C C . PHE A 1 330 ? -6.403 2.302 20.356 1.00 74.56 330 PHE A C 1
ATOM 2604 O O . PHE A 1 330 ? -7.317 2.948 19.850 1.00 74.56 330 PHE A O 1
ATOM 2611 N N . SER A 1 331 ? -6.001 2.545 21.605 1.00 69.25 331 SER A N 1
ATOM 2612 C CA . SER A 1 331 ? -6.555 3.617 22.435 1.00 69.25 331 SER A CA 1
ATOM 2613 C C . SER A 1 331 ? -5.932 4.985 22.129 1.00 69.25 331 SER A C 1
ATOM 2615 O O . SER A 1 331 ? -4.892 5.097 21.478 1.00 69.25 331 SER A O 1
ATOM 2617 N N . LYS A 1 332 ? -6.540 6.049 22.669 1.00 64.44 332 LYS A N 1
ATOM 2618 C CA . LYS A 1 332 ? -6.051 7.438 22.571 1.00 64.44 332 LYS A CA 1
ATOM 2619 C C . LYS A 1 332 ? -4.623 7.638 23.113 1.00 64.44 332 LYS A C 1
ATOM 2621 O O . LYS A 1 332 ? -3.972 8.608 22.748 1.00 64.44 332 LYS A O 1
ATOM 2626 N N . ASN A 1 333 ? -4.152 6.729 23.970 1.00 60.16 333 ASN A N 1
ATOM 2627 C CA . ASN A 1 333 ? -2.812 6.759 24.560 1.00 60.16 333 ASN A CA 1
ATOM 2628 C C . ASN A 1 333 ? -1.801 5.888 23.796 1.00 60.16 333 ASN A C 1
ATOM 2630 O O . ASN A 1 333 ? -0.670 5.727 24.251 1.00 60.16 333 ASN A O 1
ATOM 2634 N N . SER A 1 334 ? -2.201 5.289 22.672 1.00 62.97 334 SER A N 1
ATOM 2635 C CA . SER A 1 334 ? -1.279 4.541 21.823 1.00 62.97 334 SER A CA 1
ATOM 2636 C C . SER A 1 334 ? -0.235 5.477 21.206 1.00 62.97 334 SER A C 1
ATOM 2638 O O . SER A 1 334 ? -0.504 6.640 20.908 1.00 62.97 334 SER A O 1
ATOM 2640 N N . SER A 1 335 ? 0.978 4.964 20.995 1.00 59.41 335 SER A N 1
ATOM 2641 C CA . SER A 1 335 ? 2.050 5.679 20.287 1.00 59.41 335 SER A CA 1
ATOM 2642 C C . SER A 1 335 ? 1.759 5.876 18.792 1.00 59.41 335 SER A C 1
ATOM 2644 O O . SER A 1 335 ? 2.508 6.567 18.104 1.00 59.41 335 SER A O 1
ATOM 2646 N N . LEU A 1 336 ? 0.679 5.273 18.284 1.00 63.78 336 LEU A N 1
ATOM 2647 C CA . LEU A 1 336 ? 0.237 5.358 16.900 1.00 63.78 336 LEU A CA 1
ATOM 2648 C C . LEU A 1 336 ? -0.641 6.597 16.727 1.00 63.78 336 LEU A C 1
ATOM 2650 O O . LEU A 1 336 ? -1.810 6.604 17.114 1.00 63.78 336 LEU A O 1
ATOM 2654 N N . SER A 1 337 ? -0.106 7.659 16.121 1.00 67.56 337 SER A N 1
ATOM 2655 C CA . SER A 1 337 ? -0.951 8.817 15.833 1.00 67.56 337 SER A CA 1
ATOM 2656 C C . SER A 1 337 ? -1.978 8.459 14.750 1.00 67.56 337 SER A C 1
ATOM 2658 O O . SER A 1 337 ? -1.655 7.863 13.719 1.00 67.56 337 SER A O 1
ATOM 2660 N N . THR A 1 338 ? -3.240 8.832 14.968 1.00 70.19 338 THR A N 1
ATOM 2661 C CA . THR A 1 338 ? -4.338 8.561 14.023 1.00 70.19 338 THR A CA 1
ATOM 2662 C C . THR A 1 338 ? -4.052 9.141 12.633 1.00 70.19 338 THR A C 1
ATOM 2664 O O . THR A 1 338 ? -4.460 8.557 11.633 1.00 70.19 338 THR A O 1
ATOM 2667 N N . SER A 1 339 ? -3.308 10.249 12.552 1.00 72.19 339 SER A N 1
ATOM 2668 C CA . SER A 1 339 ? -2.863 10.848 11.291 1.00 72.19 339 SER A CA 1
ATOM 2669 C C . SER A 1 339 ? -1.805 10.008 10.571 1.00 72.19 339 SER A C 1
ATOM 2671 O O . SER A 1 339 ? -1.896 9.862 9.357 1.00 72.19 339 SER A O 1
ATOM 2673 N N . GLN A 1 340 ? -0.843 9.408 11.281 1.00 71.44 340 GLN A N 1
ATOM 2674 C CA . GLN A 1 340 ? 0.149 8.506 10.674 1.00 71.44 340 GLN A CA 1
ATOM 2675 C C . GLN A 1 340 ? -0.505 7.260 10.079 1.00 71.44 340 GLN A C 1
ATOM 2677 O O . GLN A 1 340 ? -0.205 6.896 8.945 1.00 71.44 340 GLN A O 1
ATOM 2682 N N . VAL A 1 341 ? -1.429 6.634 10.813 1.00 75.06 341 VAL A N 1
ATOM 2683 C CA . VAL A 1 341 ? -2.145 5.452 10.310 1.00 75.06 341 VAL A CA 1
ATOM 2684 C C . VAL A 1 341 ? -3.050 5.826 9.133 1.00 75.06 341 VAL A C 1
ATOM 2686 O O . VAL A 1 341 ? -3.123 5.075 8.166 1.00 75.06 341 VAL A O 1
ATOM 2689 N N . HIS A 1 342 ? -3.680 7.007 9.168 1.00 76.38 342 HIS A N 1
ATOM 2690 C CA . HIS A 1 342 ? -4.466 7.501 8.037 1.00 76.38 342 HIS A CA 1
ATOM 2691 C C . HIS A 1 342 ? -3.615 7.709 6.781 1.00 76.38 342 HIS A C 1
ATOM 2693 O O . HIS A 1 342 ? -3.992 7.251 5.708 1.00 76.38 342 HIS A O 1
ATOM 2699 N N . MET A 1 343 ? -2.462 8.374 6.912 1.00 77.19 343 MET A N 1
ATOM 2700 C CA . MET A 1 343 ? -1.554 8.587 5.783 1.00 77.19 343 MET A CA 1
ATOM 2701 C C . MET A 1 343 ? -1.100 7.255 5.194 1.00 77.19 343 MET A C 1
ATOM 2703 O O . MET A 1 343 ? -1.164 7.077 3.984 1.00 77.19 343 MET A O 1
ATOM 2707 N N . LEU A 1 344 ? -0.721 6.295 6.043 1.00 74.00 344 LEU A N 1
ATOM 2708 C CA . LEU A 1 344 ? -0.322 4.970 5.580 1.00 74.00 344 LEU A CA 1
ATOM 2709 C C . LEU A 1 344 ? -1.463 4.256 4.838 1.00 74.00 344 LEU A C 1
ATOM 2711 O O . LEU A 1 344 ? -1.228 3.684 3.781 1.00 74.00 344 LEU A O 1
ATOM 2715 N N . GLN A 1 345 ? -2.703 4.351 5.327 1.00 76.00 345 GLN A N 1
ATOM 2716 C CA . GLN A 1 345 ? -3.870 3.794 4.638 1.00 76.00 345 GLN A CA 1
ATOM 2717 C C . GLN A 1 345 ? -4.087 4.436 3.257 1.00 76.00 345 GLN A C 1
ATOM 2719 O O . GLN A 1 345 ? -4.340 3.723 2.289 1.00 76.00 345 GLN A O 1
ATOM 2724 N N . VAL A 1 346 ? -3.997 5.766 3.159 1.00 78.88 346 VAL A N 1
ATOM 2725 C CA . VAL A 1 346 ? -4.163 6.492 1.888 1.00 78.88 346 VAL A CA 1
ATOM 2726 C C . VAL A 1 346 ? -3.087 6.081 0.889 1.00 78.88 346 VAL A C 1
ATOM 2728 O O . VAL A 1 346 ? -3.398 5.812 -0.268 1.00 78.88 346 VAL A O 1
ATOM 2731 N N . GLU A 1 347 ? -1.833 5.990 1.329 1.00 73.56 347 GLU A N 1
ATOM 2732 C CA . GLU A 1 347 ? -0.739 5.563 0.459 1.00 73.56 347 GLU A CA 1
ATOM 2733 C C . GLU A 1 347 ? -0.895 4.097 0.026 1.00 73.56 347 GLU A C 1
ATOM 2735 O O . GLU A 1 347 ? -0.724 3.787 -1.150 1.00 73.56 347 GLU A O 1
ATOM 2740 N N . MET A 1 348 ? -1.326 3.199 0.918 1.00 72.25 348 MET A N 1
ATOM 2741 C CA . MET A 1 348 ? -1.629 1.806 0.558 1.00 72.25 348 MET A CA 1
ATOM 2742 C C . MET A 1 348 ? -2.761 1.688 -0.473 1.00 72.25 348 MET A C 1
ATOM 2744 O O . MET A 1 348 ? -2.684 0.863 -1.380 1.00 72.25 348 MET A O 1
ATOM 2748 N N . GLN A 1 349 ? -3.784 2.543 -0.388 1.00 73.00 349 GLN A N 1
ATOM 2749 C CA . GLN A 1 349 ? -4.850 2.600 -1.392 1.00 73.00 349 GLN A CA 1
ATOM 2750 C C . GLN A 1 349 ? -4.354 3.134 -2.741 1.00 73.00 349 GLN A C 1
ATOM 2752 O O . GLN A 1 349 ? -4.815 2.672 -3.782 1.00 73.00 349 GLN A O 1
ATOM 2757 N N . ARG A 1 350 ? -3.416 4.087 -2.747 1.00 71.12 350 ARG A N 1
ATOM 2758 C CA . ARG A 1 350 ? -2.818 4.633 -3.979 1.00 71.12 350 ARG A CA 1
ATOM 2759 C C . ARG A 1 350 ? -1.874 3.662 -4.672 1.00 71.12 350 ARG A C 1
ATOM 2761 O O . ARG A 1 350 ? -1.780 3.687 -5.891 1.00 71.12 350 ARG A O 1
ATOM 2768 N N . MET A 1 351 ? -1.202 2.807 -3.910 1.00 65.00 351 MET A N 1
ATOM 2769 C CA . MET A 1 351 ? -0.289 1.780 -4.418 1.00 65.00 351 MET A CA 1
ATOM 2770 C C . MET A 1 351 ? -1.018 0.564 -5.021 1.00 65.00 351 MET A C 1
ATOM 2772 O O . MET A 1 351 ? -0.416 -0.494 -5.197 1.00 65.00 351 MET A O 1
ATOM 2776 N N . SER A 1 352 ? -2.311 0.685 -5.335 1.00 62.88 352 SER A N 1
ATOM 2777 C CA . SER A 1 352 ? -3.090 -0.431 -5.851 1.00 62.88 352 SER A CA 1
ATOM 2778 C C . SER A 1 352 ? -2.832 -0.681 -7.337 1.00 62.88 352 SER A C 1
ATOM 2780 O O . SER A 1 352 ? -3.156 0.123 -8.200 1.00 62.88 352 SER A O 1
ATOM 2782 N N . ILE A 1 353 ? -2.243 -1.843 -7.608 1.00 66.00 353 ILE A N 1
ATOM 2783 C CA . ILE A 1 353 ? -2.006 -2.421 -8.932 1.00 66.00 353 ILE A CA 1
ATOM 2784 C C . ILE A 1 353 ? -2.931 -3.621 -9.149 1.00 66.00 353 ILE A C 1
ATOM 2786 O O . ILE A 1 353 ? -3.118 -4.446 -8.252 1.00 66.00 353 ILE A O 1
ATOM 2790 N N . THR A 1 354 ? -3.522 -3.731 -10.331 1.00 62.59 354 THR A N 1
ATOM 2791 C CA . THR A 1 354 ? -4.293 -4.909 -10.729 1.00 62.59 354 THR A CA 1
ATOM 2792 C C . THR A 1 354 ? -3.378 -5.976 -11.330 1.00 62.59 354 THR A C 1
ATOM 2794 O O . THR A 1 354 ? -2.327 -5.663 -11.885 1.00 62.59 354 THR A O 1
ATOM 2797 N N . ASP A 1 355 ? -3.786 -7.249 -11.275 1.00 58.06 355 ASP A N 1
ATOM 2798 C CA . ASP A 1 355 ? -3.048 -8.337 -11.943 1.00 58.06 355 ASP A CA 1
ATOM 2799 C C . ASP A 1 355 ? -2.877 -8.075 -13.451 1.00 58.06 355 ASP A C 1
ATOM 2801 O O . ASP A 1 355 ? -1.877 -8.466 -14.045 1.00 58.06 355 ASP A O 1
ATOM 2805 N N . LYS A 1 356 ? -3.806 -7.323 -14.054 1.00 61.44 356 LYS A N 1
ATOM 2806 C CA . LYS A 1 356 ? -3.713 -6.885 -15.446 1.00 61.44 356 LYS A CA 1
ATOM 2807 C C . LYS A 1 356 ? -2.542 -5.924 -15.681 1.00 61.44 356 LYS A C 1
ATOM 2809 O O . LYS A 1 356 ? -1.847 -6.075 -16.680 1.00 61.44 356 LYS A O 1
ATOM 2814 N N . ASP A 1 357 ? -2.305 -4.971 -14.778 1.00 65.00 357 ASP A N 1
ATOM 2815 C CA . ASP A 1 357 ? -1.195 -4.022 -14.947 1.00 65.00 357 ASP A CA 1
ATOM 2816 C C . ASP A 1 357 ? 0.162 -4.727 -14.759 1.00 65.00 357 ASP A C 1
ATOM 2818 O O . ASP A 1 357 ? 1.157 -4.336 -15.361 1.00 65.00 357 ASP A O 1
ATOM 2822 N N . VAL A 1 358 ? 0.205 -5.811 -13.971 1.00 56.53 358 VAL A N 1
ATOM 2823 C CA . VAL A 1 358 ? 1.392 -6.674 -13.838 1.00 56.53 358 VAL A CA 1
ATOM 2824 C C . VAL A 1 358 ? 1.688 -7.419 -15.137 1.00 56.53 358 VAL A C 1
ATOM 2826 O O . VAL A 1 358 ? 2.833 -7.442 -15.586 1.00 56.53 358 VAL A O 1
ATOM 2829 N N . ASP A 1 359 ? 0.662 -8.012 -15.747 1.00 57.16 359 ASP A N 1
ATOM 2830 C CA . ASP A 1 359 ? 0.796 -8.771 -16.993 1.00 57.16 359 ASP A CA 1
ATOM 2831 C C . ASP A 1 359 ? 1.129 -7.880 -18.202 1.00 57.16 359 ASP A C 1
ATOM 2833 O O . ASP A 1 359 ? 1.730 -8.357 -19.165 1.00 57.16 359 ASP A O 1
ATOM 2837 N N . GLU A 1 360 ? 0.747 -6.599 -18.175 1.00 60.44 360 GLU A N 1
ATOM 2838 C CA . GLU A 1 360 ? 1.157 -5.603 -19.176 1.00 60.44 360 GLU A CA 1
ATOM 2839 C C . GLU A 1 360 ? 2.603 -5.120 -18.972 1.00 60.44 360 GLU A C 1
ATOM 2841 O O . GLU A 1 360 ? 3.273 -4.830 -19.956 1.00 60.44 360 GLU A O 1
ATOM 2846 N N . LEU A 1 361 ? 3.109 -5.069 -17.732 1.00 53.81 361 LEU A N 1
ATOM 2847 C CA . LEU A 1 361 ? 4.484 -4.639 -17.426 1.00 53.81 361 LEU A CA 1
ATOM 2848 C C . LEU A 1 361 ? 5.553 -5.717 -17.675 1.00 53.81 361 LEU A C 1
ATOM 2850 O O . LEU A 1 361 ? 6.731 -5.384 -17.796 1.00 53.81 361 LEU A O 1
ATOM 2854 N N . LEU A 1 362 ? 5.168 -6.997 -17.688 1.00 49.62 362 LEU A N 1
ATOM 2855 C CA . LEU A 1 362 ? 6.081 -8.140 -17.849 1.00 49.62 362 LEU A CA 1
ATOM 2856 C C . LEU A 1 362 ? 6.077 -8.755 -19.261 1.00 49.62 362 LEU A C 1
ATOM 2858 O O . LEU A 1 362 ? 6.799 -9.728 -19.494 1.00 49.62 362 LEU A O 1
ATOM 2862 N N . LYS A 1 363 ? 5.268 -8.220 -20.181 1.00 45.69 363 LYS A N 1
ATOM 2863 C CA . LYS A 1 363 ? 5.320 -8.523 -21.619 1.00 45.69 363 LYS A CA 1
ATOM 2864 C C . LYS A 1 363 ? 6.221 -7.532 -22.333 1.00 45.69 363 LYS A C 1
ATOM 2866 O O . LYS A 1 363 ? 6.887 -7.981 -23.292 1.00 45.69 363 LYS A O 1
#

Radius of gyration: 52.88 Å; chains: 1; bounding box: 97×74×146 Å

Sequence (363 aa):
MKQRSRRIRRNAPDNLQSLLDRSIAFARIINGVSLQSGLLGGTHKIEVAVQELLNFGSIKLPEVVGFKADKITALASALTGFKKVKTGNEVEDQEKMFVELKKITEESEGAESLDISNGTYFSDVDGFVQNFKLTTMNALYGFLQEAFNNVEELKGLPSKDSGIDWPKFMDVTNQLQKFGFYSTTISTFHDYMKSVAHLETFPEILNPYRTIIRLIEARAGLKTSGTEALQGNIAQFIDLLKVSNSSNEEFSMIYRLIHSRANPVQMNREVTIGFLNGVTDFHRLLKDLQDPSFAKMVGEKKVKKLLDGLKPILSIQSKVDELNGKFDLFSKNSSLSTSQVHMLQVEMQRMSITDKDVDELLK

Secondary structure (DSSP, 8-state):
-------------TTHHHHHHHHHHHHHHHHHHHHHHHHHTTSS-HHHHHHHHTT-TT--HHHHHT--HHHHHHHHHHHHHHTT----HHHHHHHHHHHHHHHHHHHHHTSPP---TTTTHHHHHHHHHHH--HHHHHHHHHHHHHHHHHHHHHHTS-SSSS---HHHHHHHHHHHHGGGGGHHHHHHHHHHHHHTGGGTTHHHHTHHHHHHHHHHHHHHT---TTHHHHHHHHHHHHHHHHHHHHTHHHHHHHHHHHHHHH-GGGS--SS-TT-TTTHHHHHHHHHHHT-HHHHHHH-HHHHHHHHHHHHHHHHTHHHHHHHHHHTGGGSTTSSS-HHHHHHHHHHHHHT---HHHHHHH--

pLDDT: mean 78.63, std 12.6, range [36.59, 94.69]